Protein 4BQD (pdb70)

Nearest PDB structures (foldseek):
  4bqd-assembly1_A  TM=1.013E+00  e=1.059E-15  Homo sapiens
  4bqd-assembly2_B  TM=9.924E-01  e=4.465E-12  Homo sapiens
  1dtx-assembly1_A  TM=9.550E-01  e=4.432E-06  Dendroaspis angusticeps
  6yhy-assembly1_A  TM=9.788E-01  e=2.628E-05  Conus consors
  6q6c-assembly2_B  TM=9.680E-01  e=2.471E-05  Conus striatus

InterPro domains:
  IPR002223 Pancreatic trypsin inhibitor Kunitz domain [PF00014] (53-104)
  IPR002223 Pancreatic trypsin inhibitor Kunitz domain [PF00014] (124-176)
  IPR002223 Pancreatic trypsin inhibitor Kunitz domain [PF00014] (216-268)
  IPR002223 Pancreatic trypsin inhibitor Kunitz domain [PR00759] (51-65)
  IPR002223 Pancreatic trypsin inhibitor Kunitz domain [PR00759] (79-89)
  IPR002223 Pancreatic trypsin inhibitor Kunitz domain [PR00759] (89-104)
  IPR002223 Pancreatic trypsin inhibitor Kunitz domain [PS50279] (54-104)
  IPR002223 Pancreatic trypsin inhibitor Kunitz domain [PS50279] (125-175)
  IPR002223 Pancreatic trypsin inhibitor Kunitz domain [PS50279] (217-267)
  IPR002223 Pancreatic trypsin inhibitor Kunitz domain [SM00131] (52-105)
  IPR002223 Pancreatic trypsin inhibitor Kunitz domain [SM00131] (123-176)
  IPR002223 Pancreatic trypsin inhibitor Kunitz domain [SM00131] (215-268)
  IPR008296 Tissue factor pathway inhibitor-like [PIRSF001620] (5-297)
  IPR020901 Proteinase inhibitor I2, Kunitz, conserved site [PS00280] (82-100)
  IPR020901 Proteinase inhibitor I2, Kunitz, conserved site [PS00280] (153-171)
  IPR020901 Proteinase inhibitor I2, Kunitz, conserved site [PS00280] (245-263)
  IPR036880 Pancreatic trypsin inhibitor Kunitz domain superfamily [G3DSA:4.10.410.10] (43-107)
  IPR036880 Pancreatic trypsin inhibitor Kunitz domain superfamily [G3DSA:4.10.410.10] (113-182)
  IPR036880 Pancreatic trypsin inhibitor Kunitz domain superfamily [G3DSA:4.10.410.10] (210-270)
  IPR036880 Pancreatic trypsin inhibitor Kunitz domain superfamily [SSF57362] (49-105)

CATH classification: 4.10.410.10

Radius of gyration: 22.28 Å; Cα contacts (8 Å, |Δi|>4): 339; chains: 4; bounding box: 57×57×27 Å

Solvent-accessible surface area: 11718 Å² total

Sequence (181 aa):
SEEDEEHTIITDTELPPLKLMHSFCAFKADDGPCKAIMKRFFFNIFTRQCEEFIYGGCEGNQNRFESLEECKKMCTRDELPPLKLMHSFCAFKADDGPCKAIMKRFFFNIFTRQCEEFIYGGCEGNQNRFESLEECK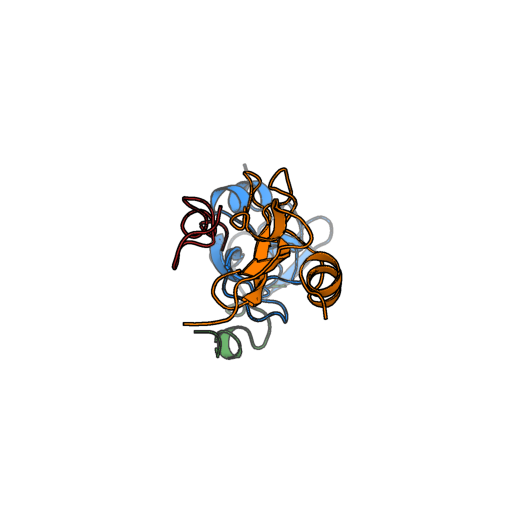KMCTRDFQSKPNVHVDGYFERLAKLFQSKPNVHVDGYFERLAKL

Organism: Homo sapiens (NCBI:txid9606)

B-factor: mean 40.6, std 23.39, range [12.19, 129.76]

Foldseek 3Di:
DWEAAPHTGDDDDDDPYYHWVDPCLDPDWDQDDAQDFAWWWFADRVVRAIDIDTHRPDDTDDRTGNDRVRNCVRTHDD/DDDDDPWLDPCLDPDWDQDDAQDFAWWWFADRVVRAIDIDTHRPDDTDDRTGNDRVRNCVRTHDD/DADDPRRDDPCPVVVVVVD/DADVPRRDDPCPVVVCVVD

GO terms:
  GO:0004866 endopeptidase inhibitor activity (F, TAS)
  GO:0007596 blood coagulation (P, TAS)
  GO:0005576 extracellular region (C, TAS)
  GO:0005886 plasma membrane (C, TAS)
  GO:0005576 extracellular region (C, IDA)
  GO:0005901 caveola (C, IDA)
  GO:0009986 cell surface (C, IDA)
  GO:0030195 negative regulation of blood coagulation (P, IDA)
  GO:0071383 cellular response to steroid hormone stimulus (P, IEP)
  GO:0009986 cell surface (C, HDA)

Structure (mmCIF, N/CA/C/O backbone):
data_4BQD
#
_entry.id   4BQD
#
_cell.length_a   113.670
_cell.length_b   69.320
_cell.length_c   42.370
_cell.angle_alpha   90.00
_cell.angle_beta   92.97
_cell.angle_gamma   90.00
#
_symmetry.space_group_name_H-M   'C 1 2 1'
#
loop_
_entity.id
_entity.type
_entity.pdbx_description
1 polymer 'TISSUE FACTOR PATHWAY INHIBITOR (LIPOPROTEIN-ASSOCIATED COAGULATION INHIBITOR) VARIANT'
2 polymer PEPTIDE
3 non-polymer GLYCEROL
4 water water
#
loop_
_atom_site.group_PDB
_atom_site.id
_atom_site.type_symbol
_atom_site.label_atom_id
_atom_site.label_alt_id
_atom_site.label_comp_id
_atom_site.label_asym_id
_atom_site.label_entity_id
_atom_site.label_seq_id
_atom_site.pdbx_PDB_ins_code
_atom_site.Cartn_x
_atom_site.Cartn_y
_atom_site.Cartn_z
_atom_site.occupancy
_atom_site.B_iso_or_equiv
_atom_site.auth_seq_id
_atom_site.auth_comp_id
_atom_site.auth_asym_id
_atom_site.auth_atom_id
_atom_site.pdbx_PDB_model_num
ATOM 1 N N . SER A 1 2 ? -27.310 -9.092 14.379 1.00 83.47 2 SER A N 1
ATOM 2 C CA . SER A 1 2 ? -26.153 -9.791 13.759 1.00 78.44 2 SER A CA 1
ATOM 3 C C . SER A 1 2 ? -26.603 -10.556 12.532 1.00 76.19 2 SER A C 1
ATOM 4 O O . SER A 1 2 ? -27.023 -11.709 12.576 1.00 74.19 2 SER A O 1
ATOM 7 N N . GLU A 1 3 ? -26.510 -9.854 11.425 1.00 77.04 3 GLU A N 1
ATOM 8 C CA . GLU A 1 3 ? -26.826 -10.376 10.135 1.00 76.32 3 GLU A CA 1
ATOM 9 C C . GLU A 1 3 ? -25.706 -9.849 9.283 1.00 75.87 3 GLU A C 1
ATOM 10 O O . GLU A 1 3 ? -25.191 -8.765 9.533 1.00 77.22 3 GLU A O 1
ATOM 16 N N . GLU A 1 4 ? -25.291 -10.627 8.305 1.00 75.77 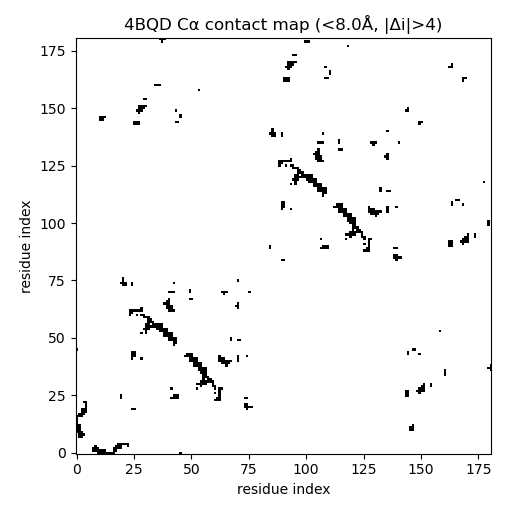4 GLU A N 1
ATOM 17 C CA . GLU A 1 4 ? -24.250 -10.188 7.410 1.00 77.63 4 GLU A CA 1
ATOM 18 C C . GLU A 1 4 ? -24.643 -10.573 6.001 1.00 78.31 4 GLU A C 1
ATOM 19 O O . GLU A 1 4 ? -25.435 -11.482 5.788 1.00 77.74 4 GLU A O 1
ATOM 25 N N . ASP A 1 5 ? -24.088 -9.861 5.037 1.00 81.56 5 ASP A N 1
ATOM 26 C CA . ASP A 1 5 ? -24.338 -10.132 3.635 1.00 84.11 5 ASP A CA 1
ATOM 27 C C . ASP A 1 5 ? -23.066 -9.982 2.832 1.00 84.46 5 ASP A C 1
ATOM 28 O O . ASP A 1 5 ? -22.123 -9.313 3.252 1.00 86.38 5 ASP A O 1
ATOM 33 N N . GLU A 1 6 ? -23.067 -10.594 1.659 1.00 85.17 6 GLU A N 1
ATOM 34 C CA . GLU A 1 6 ? -21.868 -10.808 0.863 1.00 83.82 6 GLU A CA 1
ATOM 35 C C . GLU A 1 6 ? -22.198 -10.404 -0.576 1.00 88.82 6 GLU A C 1
ATOM 36 O O . GLU A 1 6 ? -21.565 -9.513 -1.146 1.00 91.01 6 GLU A O 1
ATOM 42 N N . GLU A 1 7 ? -23.201 -11.075 -1.133 1.00 92.39 7 GLU A N 1
ATOM 43 C CA . GLU A 1 7 ? -23.839 -10.686 -2.394 1.00 97.65 7 GLU A CA 1
ATOM 44 C C . GLU A 1 7 ? -25.362 -10.890 -2.226 1.00 99.12 7 GLU A C 1
ATOM 45 O O . GLU A 1 7 ? -26.149 -9.962 -2.448 1.00 101.35 7 GLU A O 1
ATOM 51 N N . HIS A 1 8 ? -25.755 -12.102 -1.818 1.00 95.01 8 HIS A N 1
ATOM 52 C CA . HIS A 1 8 ? -27.086 -12.363 -1.232 1.00 93.89 8 HIS A CA 1
ATOM 53 C C . HIS A 1 8 ? -26.891 -12.457 0.298 1.00 86.06 8 HIS A C 1
ATOM 54 O O . HIS A 1 8 ? -25.757 -12.613 0.749 1.00 83.60 8 HIS A O 1
ATOM 61 N N . THR A 1 9 ? -27.957 -12.346 1.095 1.00 82.30 9 THR A N 1
ATOM 62 C CA . THR A 1 9 ? -27.801 -12.023 2.542 1.00 78.28 9 THR A CA 1
ATOM 63 C C . THR A 1 9 ? -28.233 -13.090 3.575 1.00 74.68 9 THR A C 1
ATOM 64 O O . THR A 1 9 ? -29.008 -13.991 3.261 1.00 75.40 9 THR A O 1
ATOM 68 N N . ILE A 1 10 ? -27.720 -12.952 4.806 1.00 70.70 10 ILE A N 1
ATOM 69 C CA . ILE A 1 10 ? -27.833 -13.968 5.882 1.00 68.22 10 ILE A CA 1
ATOM 70 C C . ILE A 1 10 ? -28.034 -13.357 7.281 1.00 68.30 10 ILE A C 1
ATOM 71 O O . ILE A 1 10 ? -27.404 -12.368 7.626 1.00 67.48 10 ILE A O 1
ATOM 76 N N . ILE A 1 11 ? -28.877 -13.986 8.100 1.00 69.34 11 ILE A N 1
ATOM 77 C CA . ILE A 1 11 ? -29.248 -13.447 9.414 1.00 71.84 11 ILE A CA 1
ATOM 78 C C . ILE A 1 11 ? -28.901 -14.375 10.580 1.00 70.53 11 ILE A C 1
ATOM 79 O O . ILE A 1 11 ? -29.103 -15.581 10.493 1.00 68.52 11 ILE A O 1
ATOM 84 N N . THR A 1 12 ? -28.404 -13.791 11.676 1.00 72.37 12 THR A N 1
ATOM 85 C CA . THR A 1 12 ? -28.360 -14.464 12.990 1.00 74.60 12 THR A CA 1
ATOM 86 C C . THR A 1 12 ? -28.718 -13.450 14.146 1.00 82.03 12 THR A C 1
ATOM 87 O O . THR A 1 12 ? -29.227 -12.330 13.887 1.00 87.43 12 THR A O 1
ATOM 91 N N . ASP A 1 13 ? -28.450 -13.830 15.406 1.00 84.80 13 ASP A N 1
ATOM 92 C CA . ASP A 1 13 ? -29.285 -13.516 16.608 1.00 90.42 13 ASP A CA 1
ATOM 93 C C . ASP A 1 13 ? -29.014 -12.300 17.541 1.00 95.08 13 ASP A C 1
ATOM 94 O O . ASP A 1 13 ? -29.453 -12.343 18.690 1.00 100.58 13 ASP A O 1
ATOM 99 N N . THR A 1 14 ? -28.342 -11.231 17.109 1.00 95.60 14 THR A N 1
ATOM 100 C CA . THR A 1 14 ? -28.103 -10.053 18.023 1.00 101.31 14 THR A CA 1
ATOM 101 C C . THR A 1 14 ? -27.739 -8.775 17.233 1.00 102.02 14 THR A C 1
ATOM 102 O O . THR A 1 14 ? -27.834 -8.800 16.010 1.00 101.88 14 THR A O 1
ATOM 106 N N . GLU A 1 15 ? -27.336 -7.671 17.888 1.00 104.81 15 GLU A N 1
ATOM 107 C CA . GLU A 1 15 ? -27.295 -6.326 17.234 1.00 106.80 15 GLU A CA 1
ATOM 108 C C . GLU A 1 15 ? -26.067 -5.399 17.394 1.00 106.96 15 GLU A C 1
ATOM 109 O O . GLU A 1 15 ? -25.882 -4.755 18.423 1.00 110.37 15 GLU A O 1
ATOM 115 N N . LEU A 1 16 ? -25.273 -5.301 16.328 1.00 103.30 16 LEU A N 1
ATOM 116 C CA . LEU A 1 16 ? -24.221 -4.280 16.193 1.00 103.38 16 LEU A CA 1
ATOM 117 C C . LEU A 1 16 ? -24.030 -3.986 14.686 1.00 99.22 16 LEU A C 1
ATOM 118 O O . LEU A 1 16 ? -23.897 -4.929 13.913 1.00 93.53 16 LEU A O 1
ATOM 123 N N . PRO A 1 17 ? -24.028 -2.690 14.266 1.00 101.10 17 PRO A N 1
ATOM 124 C CA . PRO A 1 17 ? -24.105 -2.251 12.848 1.00 98.81 17 PRO A CA 1
ATOM 125 C C . PRO A 1 17 ? -23.486 -3.211 11.824 1.00 91.21 17 PRO A C 1
ATOM 126 O O . PRO A 1 17 ? -22.335 -3.611 11.989 1.00 88.64 17 PRO A O 1
ATOM 130 N N . PRO A 1 18 ? -24.227 -3.545 10.746 1.00 87.51 18 PRO A N 1
ATOM 131 C CA . PRO A 1 18 ? -23.965 -4.797 10.034 1.00 80.44 18 PRO A CA 1
ATOM 132 C C . PRO A 1 18 ? -22.743 -4.833 9.122 1.00 76.45 18 PRO A C 1
ATOM 133 O O . PRO A 1 18 ? -22.335 -3.820 8.571 1.00 78.04 18 PRO A O 1
ATOM 137 N N . LEU A 1 19 ? -22.171 -6.019 8.969 1.00 71.59 19 LEU A N 1
ATOM 138 C CA . LEU A 1 19 ? -20.970 -6.203 8.148 1.00 68.75 19 LEU A CA 1
ATOM 139 C C . LEU A 1 19 ? -21.318 -6.668 6.757 1.00 67.06 19 LEU A C 1
ATOM 140 O O . LEU A 1 19 ? -22.026 -7.658 6.598 1.00 64.51 19 LEU A O 1
ATOM 145 N N . LYS A 1 20 ? -20.813 -5.959 5.754 1.00 68.49 20 LYS A N 1
ATOM 146 C CA . LYS A 1 20 ? -20.766 -6.500 4.405 1.00 67.17 20 LYS A CA 1
ATOM 147 C C . LYS A 1 20 ? -19.464 -7.272 4.292 1.00 63.25 20 LYS A C 1
ATOM 148 O O . LYS A 1 20 ? -18.394 -6.686 4.187 1.00 63.99 20 LYS A O 1
ATOM 154 N N . LEU A 1 21 ? -19.548 -8.590 4.324 1.00 59.85 21 LEU A N 1
ATOM 155 C CA . LEU A 1 21 ? -18.337 -9.420 4.325 1.00 56.51 21 LEU A CA 1
ATOM 156 C C . LEU A 1 21 ? -17.670 -9.532 2.956 1.00 56.63 21 LEU A C 1
ATOM 157 O O . LEU A 1 21 ? -18.325 -9.761 1.939 1.00 56.94 21 LEU A O 1
ATOM 162 N N . MET A 1 22 ? -16.349 -9.352 2.965 1.00 57.28 22 MET A N 1
ATOM 163 C CA . MET A 1 22 ? -15.515 -9.414 1.753 1.00 58.56 22 MET A CA 1
ATOM 164 C C . MET A 1 22 ? -15.777 -10.731 1.026 1.00 54.13 22 MET A C 1
ATOM 165 O O . MET A 1 22 ? -16.116 -10.749 -0.163 1.00 56.68 22 MET A O 1
ATOM 170 N N . HIS A 1 23 ? -15.643 -11.816 1.780 1.00 47.72 23 HIS A N 1
ATOM 171 C CA . HIS A 1 23 ? -15.967 -13.160 1.319 1.00 44.00 23 HIS A CA 1
ATOM 172 C C . HIS A 1 23 ? -16.919 -13.806 2.324 1.00 40.55 23 HIS A C 1
ATOM 173 O O . HIS A 1 23 ? -16.823 -13.557 3.525 1.00 39.33 23 HIS A O 1
ATOM 180 N N . SER A 1 24 ? -17.829 -14.639 1.835 1.00 38.94 24 SER A N 1
ATOM 181 C CA . SER A 1 24 ? -18.813 -15.292 2.697 1.00 37.16 24 SER A CA 1
ATOM 182 C C . SER A 1 24 ? -18.157 -16.170 3.775 1.00 33.51 24 SER A C 1
ATOM 183 O O . SER A 1 24 ? -18.653 -16.282 4.900 1.00 32.96 24 SER A O 1
ATOM 186 N N . PHE A 1 25 ? -17.051 -16.813 3.428 1.00 31.21 25 PHE A N 1
ATOM 187 C CA . PHE A 1 25 ? -16.438 -17.780 4.345 1.00 28.19 25 PHE A CA 1
ATOM 188 C C . PHE A 1 25 ? -15.916 -17.143 5.634 1.00 28.05 25 PHE A C 1
ATOM 189 O O . PHE A 1 25 ? -15.729 -17.855 6.625 1.00 26.96 25 PHE A O 1
ATOM 197 N N . CYS A 1 26 ? -15.704 -15.819 5.639 1.00 30.04 26 CYS A N 1
ATOM 198 C CA . CYS A 1 26 ? -15.242 -15.118 6.852 1.00 30.65 26 CYS A CA 1
ATOM 199 C C . CYS A 1 26 ? -16.217 -15.273 8.023 1.00 29.95 26 CYS A C 1
ATOM 200 O O . CYS A 1 26 ? -15.855 -15.022 9.171 1.00 30.04 26 CYS A O 1
ATOM 203 N N . ALA A 1 27 ? -17.450 -15.682 7.722 1.00 29.51 27 ALA A N 1
ATOM 204 C CA . ALA A 1 27 ? -18.498 -15.917 8.736 1.00 29.66 27 ALA A CA 1
ATOM 205 C C . ALA A 1 27 ? -18.744 -17.392 9.043 1.00 27.49 27 ALA A C 1
ATOM 206 O O . ALA A 1 27 ? -19.606 -17.709 9.860 1.00 28.46 27 ALA A O 1
ATOM 208 N N . PHE A 1 28 ? -18.020 -18.287 8.380 1.00 25.08 28 PHE A N 1
ATOM 209 C CA . PHE A 1 28 ? -18.084 -19.738 8.697 1.00 23.45 28 PHE A CA 1
ATOM 210 C C . PHE A 1 28 ? -17.499 -20.041 10.066 1.00 22.34 28 PHE A C 1
ATOM 211 O O . PHE A 1 28 ? -16.536 -19.413 10.496 1.00 21.89 28 PHE A O 1
ATOM 219 N N . LYS A 1 29 ? -18.074 -21.010 10.749 1.00 22.37 29 LYS A N 1
ATOM 220 C CA . LYS A 1 29 ? -17.507 -21.441 12.006 1.00 21.90 29 LYS A CA 1
ATOM 221 C C . LYS A 1 29 ? -16.079 -22.003 11.821 1.00 19.88 29 LYS A C 1
ATOM 222 O O . LYS A 1 29 ? -15.711 -22.544 10.763 1.00 18.65 29 LYS A O 1
ATOM 228 N N . ALA A 1 30 ? -15.276 -21.849 12.862 1.00 19.80 30 ALA A N 1
ATOM 229 C CA . ALA A 1 30 ? -13.929 -22.383 12.846 1.00 18.23 30 ALA A CA 1
ATOM 230 C C . ALA A 1 30 ? -14.037 -23.898 12.921 1.00 17.62 30 ALA A C 1
ATOM 231 O O . ALA A 1 30 ? -14.788 -24.436 13.747 1.00 18.77 30 ALA A O 1
ATOM 233 N N . ASP A 1 31 ? -13.309 -24.567 12.034 1.00 16.27 31 ASP A N 1
ATOM 234 C CA . ASP A 1 31 ? -13.399 -25.999 11.883 1.00 16.09 31 ASP A CA 1
ATOM 235 C C . ASP A 1 31 ? -12.042 -26.686 12.045 1.00 15.14 31 ASP A C 1
ATOM 236 O O . ASP A 1 31 ? -11.132 -26.500 11.223 1.00 14.97 31 ASP A O 1
ATOM 241 N N . ASP A 1 32 ? -11.899 -27.487 13.102 1.00 15.20 32 ASP A N 1
ATOM 242 C CA . ASP A 1 32 ? -10.657 -28.262 13.327 1.00 14.32 32 ASP A CA 1
ATOM 243 C C . ASP A 1 32 ? -10.434 -29.365 12.298 1.00 14.51 32 ASP A C 1
ATOM 244 O O . ASP A 1 32 ? -9.320 -29.818 12.096 1.00 14.35 32 ASP A O 1
ATOM 249 N N . GLY A 1 33 ? -11.503 -29.818 11.662 1.00 15.66 33 GLY A N 1
ATOM 250 C CA . GLY A 1 33 ? -11.411 -30.978 10.769 1.00 16.63 33 GLY A CA 1
ATOM 251 C C . GLY A 1 33 ? -11.134 -32.261 11.529 1.00 17.66 33 GLY A C 1
ATOM 252 O O . GLY A 1 33 ? -10.953 -32.227 12.742 1.00 17.66 33 GLY A O 1
ATOM 253 N N . PRO A 1 34 ? -11.072 -33.399 10.821 1.00 19.19 34 PRO A N 1
ATOM 254 C CA . PRO A 1 34 ? -10.987 -34.723 11.452 1.00 20.85 34 PRO A CA 1
ATOM 255 C C . PRO A 1 34 ? -9.599 -35.241 11.831 1.00 20.95 34 PRO A C 1
ATOM 256 O O . PRO A 1 34 ? -9.499 -36.256 12.540 1.00 22.36 34 PRO A O 1
ATOM 260 N N . CYS A 1 35 ? -8.540 -34.609 11.340 1.00 20.06 35 CYS A N 1
ATOM 261 C CA . CYS A 1 35 ? -7.178 -35.084 11.647 1.00 20.43 35 CYS A CA 1
ATOM 262 C C . CYS A 1 35 ? -6.785 -34.621 13.045 1.00 19.63 35 CYS A C 1
ATOM 263 O O . CYS A 1 35 ? -7.456 -33.777 13.643 1.00 19.14 35 CYS A O 1
ATOM 26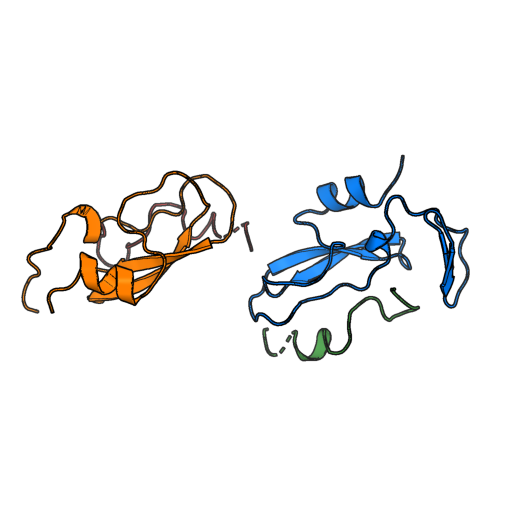6 N N . LYS A 1 36 ? -5.723 -35.186 13.586 1.00 20.19 36 LYS A N 1
ATOM 267 C CA . LYS A 1 36 ? -5.478 -35.078 15.028 1.00 20.26 36 LYS A CA 1
ATOM 268 C C . LYS A 1 36 ? -4.309 -34.188 15.440 1.00 19.18 36 LYS A C 1
ATOM 269 O O . LYS A 1 36 ? -3.981 -34.119 16.624 1.00 19.77 36 LYS A O 1
ATOM 275 N N . ALA A 1 37 ? -3.697 -33.505 14.476 1.00 17.81 37 ALA A N 1
ATOM 276 C CA . ALA A 1 37 ? -2.592 -32.605 14.770 1.00 17.43 37 ALA A CA 1
ATOM 277 C C . ALA A 1 37 ? -3.070 -31.386 15.568 1.00 16.38 37 ALA A C 1
ATOM 278 O O . ALA A 1 37 ? -4.275 -31.174 15.786 1.00 15.57 37 ALA A O 1
ATOM 280 N N . ILE A 1 38 ? -2.081 -30.607 15.999 1.00 16.59 38 ILE A N 1
ATOM 281 C CA . ILE A 1 38 ? -2.294 -29.413 16.788 1.00 16.55 38 ILE A CA 1
ATOM 282 C C . ILE A 1 38 ? -1.589 -28.240 16.104 1.00 16.98 38 ILE A C 1
ATOM 283 O O . ILE A 1 38 ? -0.414 -27.951 16.339 1.00 18.33 38 ILE A O 1
ATOM 288 N N . MET A 1 39 ? -2.333 -27.590 15.217 1.00 16.29 39 MET A N 1
ATOM 289 C CA . MET A 1 39 ? -1.813 -26.488 14.414 1.00 17.15 39 MET A CA 1
ATOM 290 C C . MET A 1 39 ? -2.506 -25.178 14.781 1.00 17.65 39 MET A C 1
ATOM 291 O O . MET A 1 39 ? -3.717 -25.038 14.632 1.00 16.67 39 MET A O 1
ATOM 296 N N . LYS A 1 40 ? -1.719 -24.221 15.241 1.00 19.87 40 LYS A N 1
ATOM 297 C CA . LYS A 1 40 ? -2.249 -22.911 15.606 1.00 21.29 40 LYS A CA 1
ATOM 298 C C . LYS A 1 40 ? -2.575 -22.138 14.337 1.00 21.18 40 LYS A C 1
ATOM 299 O O . LYS A 1 40 ? -1.715 -21.956 13.487 1.00 22.30 40 LYS A O 1
ATOM 305 N N . ARG A 1 41 ? -3.821 -21.718 14.207 1.00 20.45 41 ARG A N 1
ATOM 306 C CA . ARG A 1 41 ? -4.292 -20.993 13.024 1.00 20.59 41 ARG A CA 1
ATOM 307 C C . ARG A 1 41 ? -5.226 -19.868 13.482 1.00 21.46 41 ARG A C 1
ATOM 308 O O . ARG A 1 41 ? -5.567 -19.774 14.662 1.00 21.77 41 ARG A O 1
ATOM 316 N N . PHE A 1 42 ? -5.638 -19.036 12.532 1.00 22.22 42 PHE A N 1
ATOM 317 C CA . PHE A 1 42 ? -6.466 -17.877 12.830 1.00 23.91 42 PHE A CA 1
ATOM 318 C C . PHE A 1 42 ? -7.742 -17.895 12.012 1.00 22.89 42 PHE A C 1
ATOM 319 O O . PHE A 1 42 ? -7.767 -18.447 10.919 1.00 21.92 42 PHE A O 1
ATOM 327 N N . PHE A 1 43 ? -8.806 -17.322 12.564 1.00 23.66 43 PHE A N 1
ATOM 328 C CA . PHE A 1 43 ? -10.091 -17.220 11.866 1.00 23.18 43 PHE A CA 1
ATOM 329 C C . PHE A 1 43 ? -10.804 -15.944 12.300 1.00 25.80 43 PHE A C 1
ATOM 330 O O . PHE A 1 43 ? -10.518 -15.405 13.377 1.00 27.84 43 PHE A O 1
ATOM 338 N N . PHE A 1 44 ? -11.728 -15.460 11.464 1.00 26.18 44 PHE A N 1
ATOM 339 C CA . PHE A 1 44 ? -12.477 -14.252 11.776 1.00 28.59 44 PHE A CA 1
ATOM 340 C C . PHE A 1 44 ? -13.756 -14.582 12.529 1.00 28.79 44 PHE A C 1
ATOM 341 O O . PHE A 1 44 ? -14.604 -15.357 12.066 1.00 27.41 44 PHE A O 1
ATOM 349 N N . ASN A 1 45 ? -13.874 -13.975 13.696 1.00 31.02 45 ASN A N 1
ATOM 350 C CA . ASN A 1 45 ? -15.034 -14.098 14.550 1.00 32.39 45 ASN A CA 1
ATOM 351 C C . ASN A 1 45 ? -15.941 -12.886 14.299 1.00 35.48 45 ASN A C 1
ATOM 352 O O . ASN A 1 45 ? -15.596 -11.756 14.647 1.00 38.37 45 ASN A O 1
ATOM 357 N N . ILE A 1 46 ? -17.099 -13.124 13.690 1.00 35.33 46 ILE A N 1
ATOM 358 C CA . ILE A 1 46 ? -18.028 -12.031 13.324 1.00 38.34 46 ILE A CA 1
ATOM 359 C C . ILE A 1 46 ? -18.716 -11.378 14.512 1.00 42.19 46 ILE A C 1
ATOM 360 O O . ILE A 1 46 ? -19.278 -10.298 14.369 1.00 45.49 46 ILE A O 1
ATOM 365 N N . PHE A 1 47 ? -18.662 -12.010 15.679 1.00 42.33 47 PHE A N 1
ATOM 366 C CA . PHE A 1 47 ? -19.321 -11.461 16.872 1.00 46.63 47 PHE A CA 1
ATOM 367 C C . PHE A 1 47 ? -18.419 -10.579 17.721 1.00 49.58 47 PHE A C 1
ATOM 368 O O . PHE A 1 47 ? -18.896 -9.645 18.349 1.00 54.18 47 PHE A O 1
ATOM 376 N N . THR A 1 48 ? -17.127 -10.879 17.757 1.00 47.68 48 THR A N 1
ATOM 377 C CA . THR A 1 48 ? -16.142 -9.970 18.366 1.00 50.75 48 THR A CA 1
ATOM 378 C C . THR A 1 48 ? -15.486 -9.069 17.307 1.00 51.20 48 THR A C 1
ATOM 379 O O . THR A 1 48 ? -14.824 -8.081 17.637 1.00 54.60 48 THR A O 1
ATOM 383 N N . ARG A 1 49 ? -15.692 -9.425 16.039 1.00 48.61 49 ARG A N 1
ATOM 384 C CA . ARG A 1 49 ? -15.170 -8.681 14.882 1.00 49.22 49 ARG A CA 1
ATOM 385 C C . ARG A 1 49 ? -13.651 -8.566 14.931 1.00 49.14 49 ARG A C 1
ATOM 386 O O . ARG A 1 49 ? -13.075 -7.519 14.637 1.00 52.10 49 ARG A O 1
ATOM 394 N N . GLN A 1 50 ? -13.031 -9.672 15.323 1.00 46.26 50 GLN A N 1
ATOM 395 C CA . GLN A 1 50 ? -11.596 -9.784 15.450 1.00 45.99 50 GLN A CA 1
ATOM 396 C C . GLN A 1 50 ? -11.207 -11.072 14.808 1.00 41.81 50 GLN A C 1
ATOM 397 O O . GLN A 1 50 ? -12.015 -11.990 14.729 1.00 39.70 50 GLN A O 1
ATOM 403 N N . CYS A 1 51 ? -9.955 -11.141 14.381 1.00 41.48 51 CYS A N 1
ATOM 404 C CA . CYS A 1 51 ? -9.332 -12.382 13.991 1.00 37.93 51 CYS A CA 1
ATOM 405 C C . CYS A 1 51 ? -8.887 -13.092 15.264 1.00 37.05 51 CYS A C 1
ATOM 406 O O . CYS A 1 51 ? -8.249 -12.469 16.119 1.00 39.99 51 CYS A O 1
ATOM 409 N N . GLU A 1 52 ? -9.196 -14.385 15.391 1.00 33.13 52 GLU A N 1
ATOM 410 C CA . GLU A 1 52 ? -8.896 -15.122 16.622 1.00 32.47 52 GLU A CA 1
ATOM 411 C C . GLU A 1 52 ? -8.182 -16.440 16.379 1.00 28.92 52 GLU A C 1
ATOM 412 O O . GLU A 1 52 ? -8.235 -16.989 15.283 1.00 26.60 52 GLU A O 1
ATOM 418 N N . GLU A 1 53 ? -7.527 -16.944 17.418 1.00 28.78 53 GLU A N 1
ATOM 419 C CA . GLU A 1 53 ? -6.793 -18.197 17.331 1.00 26.31 53 GLU A CA 1
ATOM 420 C C . GLU A 1 53 ? -7.704 -19.400 17.418 1.00 23.69 53 GLU A C 1
ATOM 421 O O . GLU A 1 53 ? -8.671 -19.416 18.174 1.00 24.65 53 GLU A O 1
ATOM 427 N N . PHE A 1 54 ? -7.376 -20.430 16.663 1.00 20.88 54 PHE A N 1
ATOM 428 C CA . PHE A 1 54 ? -7.966 -21.758 16.916 1.00 19.06 54 PHE A CA 1
ATOM 429 C C . PHE A 1 54 ? -6.972 -22.858 16.546 1.00 17.60 54 PHE A C 1
ATOM 430 O O . PHE A 1 54 ? -5.912 -22.576 15.968 1.00 17.65 54 PHE A O 1
ATOM 438 N N . ILE A 1 55 ? -7.314 -24.097 16.900 1.00 16.75 55 ILE A N 1
ATOM 439 C CA . ILE A 1 55 ? -6.448 -25.254 16.673 1.00 15.73 55 ILE A CA 1
ATOM 440 C C . ILE A 1 55 ? -6.994 -26.067 15.502 1.00 14.46 55 ILE A C 1
ATOM 441 O O . ILE A 1 55 ? -8.114 -26.534 15.533 1.00 14.28 55 ILE A O 1
ATOM 446 N N . TYR A 1 56 ? -6.175 -26.223 14.466 1.00 14.16 56 TYR A N 1
ATOM 447 C CA . TYR A 1 56 ? -6.572 -26.930 13.238 1.00 13.56 56 TYR A CA 1
ATOM 448 C C . TYR A 1 56 ? -5.918 -28.320 13.287 1.00 13.89 56 TYR A C 1
ATOM 449 O O . TYR A 1 56 ? -4.758 -28.436 13.682 1.00 14.71 56 TYR A O 1
ATOM 458 N N . GLY A 1 57 ? -6.630 -29.346 12.863 1.00 13.89 57 GLY A N 1
ATOM 459 C CA . GLY A 1 57 ? -6.101 -30.722 12.928 1.00 14.64 57 GLY A CA 1
ATOM 460 C C . GLY A 1 57 ? -5.181 -31.086 11.780 1.00 15.24 57 GLY A C 1
ATOM 461 O O . GLY A 1 57 ? -4.543 -32.123 11.805 1.00 16.31 57 GLY A O 1
ATOM 462 N N . GLY A 1 58 ? -5.160 -30.263 10.739 1.00 15.33 58 GLY A N 1
ATOM 463 C CA . GLY A 1 58 ? -4.225 -30.447 9.629 1.00 16.63 58 GLY A CA 1
ATOM 464 C C . GLY A 1 58 ? -4.827 -30.825 8.298 1.00 17.76 58 GLY A C 1
ATOM 465 O O . GLY A 1 58 ? -4.165 -30.764 7.268 1.00 19.12 58 GLY A O 1
ATOM 466 N N . CYS A 1 59 ? -6.085 -31.237 8.304 1.00 18.02 59 CYS A N 1
ATOM 467 C CA . CYS A 1 59 ? -6.714 -31.643 7.069 1.00 19.73 59 CYS A CA 1
ATOM 468 C C . CYS A 1 59 ? -8.184 -31.182 6.988 1.00 18.94 59 CYS A C 1
ATOM 469 O O . CYS A 1 59 ? -8.843 -30.961 7.994 1.00 18.11 59 CYS A O 1
ATOM 472 N N . GLU A 1 60 ? -8.659 -30.997 5.762 1.00 19.76 60 GLU A N 1
ATOM 473 C CA . GLU A 1 60 ? -10.032 -30.590 5.488 1.00 19.62 60 GLU A CA 1
ATOM 474 C C . GLU A 1 60 ? -10.354 -29.223 6.138 1.00 17.82 60 GLU A C 1
ATOM 475 O O . GLU A 1 60 ? -9.505 -28.349 6.151 1.00 17.26 60 GLU A O 1
ATOM 481 N N . GLY A 1 61 ? -11.568 -29.043 6.662 1.00 17.39 61 GLY A N 1
ATOM 482 C CA . GLY A 1 61 ? -11.953 -27.784 7.280 1.00 16.34 61 GLY A CA 1
ATOM 483 C C . GLY A 1 61 ? -12.587 -26.879 6.251 1.00 17.00 61 GLY A C 1
ATOM 484 O O . GLY A 1 61 ? -13.217 -27.345 5.315 1.00 18.46 61 GLY A O 1
ATOM 485 N N . ASN A 1 62 ? -12.414 -25.581 6.418 1.00 16.43 62 ASN A N 1
ATOM 486 C CA . ASN A 1 62 ? -13.027 -24.613 5.487 1.00 17.53 62 ASN A CA 1
ATOM 487 C C . ASN A 1 62 ? -12.096 -23.427 5.290 1.00 17.49 62 ASN A C 1
ATOM 488 O O . ASN A 1 62 ? -10.991 -23.428 5.813 1.00 16.72 62 ASN A O 1
ATOM 493 N N . GLN A 1 63 ? -12.544 -22.421 4.554 1.00 18.73 63 GLN A N 1
ATOM 494 C CA . GLN A 1 63 ? -11.650 -21.344 4.141 1.00 19.70 63 GLN A CA 1
ATOM 495 C C . GLN A 1 63 ? -11.332 -20.307 5.226 1.00 19.57 63 GLN A C 1
ATOM 496 O O . GLN A 1 63 ? -10.412 -19.494 5.047 1.00 20.64 63 GLN A O 1
ATOM 502 N N . ASN A 1 64 ? -12.061 -20.339 6.338 1.00 18.93 64 ASN A N 1
ATOM 503 C CA . ASN A 1 64 ? -11.885 -19.338 7.410 1.00 19.59 64 ASN A CA 1
ATOM 504 C C . ASN A 1 64 ? -10.766 -19.764 8.336 1.00 19.18 64 ASN A C 1
ATOM 505 O O . ASN A 1 64 ? -10.982 -20.109 9.505 1.00 18.87 64 ASN A O 1
ATOM 510 N N . ARG A 1 65 ? -9.559 -19.747 7.793 1.00 20.17 65 ARG A N 1
ATOM 511 C CA . ARG A 1 65 ? -8.435 -20.433 8.398 1.00 20.00 65 ARG A CA 1
ATOM 512 C C . ARG A 1 65 ? -7.191 -19.813 7.821 1.00 22.16 65 ARG A C 1
ATOM 513 O O . ARG A 1 65 ? -6.976 -19.867 6.611 1.00 23.28 65 ARG A O 1
ATOM 521 N N . PHE A 1 66 ? -6.383 -19.192 8.672 1.00 23.92 66 PHE A N 1
ATOM 522 C CA . PHE A 1 66 ? -5.199 -18.456 8.203 1.00 26.96 66 PHE A CA 1
ATOM 523 C C . PHE A 1 66 ? -3.992 -18.760 9.061 1.00 28.75 66 PHE A C 1
ATOM 524 O O . PHE A 1 66 ? -4.123 -19.071 10.242 1.00 28.15 66 PHE A O 1
ATOM 532 N N . GLU A 1 67 ? -2.818 -18.658 8.448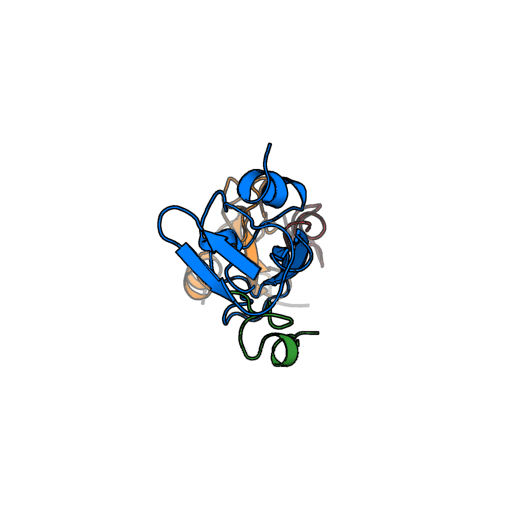 1.00 32.53 67 GLU A N 1
ATOM 533 C CA . GLU A 1 67 ? -1.546 -18.972 9.113 1.00 34.67 67 GLU A CA 1
ATOM 534 C C . GLU A 1 67 ? -1.088 -17.821 10.010 1.00 37.30 67 GLU A C 1
ATOM 535 O O . GLU A 1 67 ? -0.177 -17.988 10.822 1.00 39.05 67 GLU A O 1
ATOM 541 N N . SER A 1 68 ? -1.694 -16.655 9.848 1.00 38.19 68 SER A N 1
ATOM 542 C CA . SER A 1 68 ? -1.282 -15.491 10.619 1.00 41.54 68 SER A CA 1
ATOM 543 C C . SER A 1 68 ? -2.416 -14.519 10.843 1.00 42.08 68 SER A C 1
ATOM 544 O O . SER A 1 68 ? -3.394 -14.485 10.108 1.00 40.17 68 SER A O 1
ATOM 547 N N . LEU A 1 69 ? -2.249 -13.717 11.880 1.00 45.40 69 LEU A N 1
ATOM 548 C CA . LEU A 1 69 ? -3.144 -12.609 12.174 1.00 47.46 69 LEU A CA 1
ATOM 549 C C . LEU A 1 69 ? -3.270 -11.695 10.967 1.00 49.95 69 LEU A C 1
ATOM 550 O O . LEU A 1 69 ? -4.361 -11.281 10.608 1.00 49.75 69 LEU A O 1
ATOM 555 N N . GLU A 1 70 ? -2.141 -11.394 10.341 1.00 53.55 70 GLU A N 1
ATOM 556 C CA . GLU A 1 70 ? -2.100 -10.437 9.233 1.00 57.49 70 GLU A CA 1
ATOM 557 C C . GLU A 1 70 ? -2.789 -10.987 7.974 1.00 54.77 70 GLU A C 1
ATOM 558 O O . GLU A 1 70 ? -3.569 -10.285 7.321 1.00 55.69 70 GLU A O 1
ATOM 564 N N . GLU A 1 71 ? -2.505 -12.246 7.656 1.00 51.83 71 GLU A N 1
ATOM 565 C CA . GLU A 1 71 ? -3.125 -12.936 6.520 1.00 49.50 71 GLU A CA 1
ATOM 566 C C . GLU A 1 71 ? -4.658 -12.931 6.680 1.00 46.05 71 GLU A C 1
ATOM 567 O O . GLU A 1 71 ? -5.388 -12.794 5.704 1.00 45.59 71 GLU A O 1
ATOM 573 N N . CYS A 1 72 ? -5.121 -13.042 7.926 1.00 43.79 72 CYS A N 1
ATOM 574 C CA . CYS A 1 72 ? -6.562 -13.049 8.284 1.00 41.45 72 CYS A CA 1
ATOM 575 C C . CYS A 1 72 ? -7.218 -11.685 8.134 1.00 44.87 72 CYS A C 1
ATOM 576 O O . CYS A 1 72 ? -8.346 -11.578 7.662 1.00 44.00 72 CYS A O 1
ATOM 579 N N . LYS A 1 73 ? -6.511 -10.651 8.572 1.00 49.76 73 LYS A N 1
ATOM 580 C CA . LYS A 1 73 ? -6.950 -9.264 8.383 1.00 54.12 73 LYS A CA 1
ATOM 581 C C . LYS A 1 73 ? -7.154 -8.964 6.898 1.00 55.39 73 LYS A C 1
ATOM 582 O O . LYS A 1 73 ? -8.190 -8.445 6.496 1.00 56.14 73 LYS A O 1
ATOM 588 N N . LYS A 1 74 ? -6.158 -9.310 6.089 1.00 56.26 74 LYS A N 1
ATOM 589 C CA . LYS A 1 74 ? -6.189 -9.045 4.642 1.00 58.57 74 LYS A CA 1
ATOM 590 C C . LYS A 1 74 ? -7.451 -9.580 3.958 1.00 55.84 74 LYS A C 1
ATOM 591 O O . LYS A 1 74 ? -8.012 -8.935 3.084 1.00 57.75 74 LYS A O 1
ATOM 597 N N . MET A 1 75 ? -7.887 -10.761 4.367 1.00 52.04 75 MET A N 1
ATOM 598 C CA . MET A 1 75 ? -8.997 -11.460 3.705 1.00 50.36 75 MET A CA 1
ATOM 599 C C . MET A 1 75 ? -10.369 -11.105 4.257 1.00 48.50 75 MET A C 1
ATOM 600 O O . MET A 1 75 ? -11.356 -11.113 3.519 1.00 48.50 75 MET A O 1
ATOM 605 N N . CYS A 1 76 ? -10.418 -10.790 5.550 1.00 47.07 76 CYS A N 1
ATOM 606 C CA . CYS A 1 76 ? -11.678 -10.620 6.278 1.00 46.10 76 CYS A CA 1
ATOM 607 C C . CYS A 1 76 ? -11.837 -9.236 6.954 1.00 50.32 76 CYS A C 1
ATOM 608 O O . CYS A 1 76 ? -12.528 -9.113 7.959 1.00 49.89 76 CYS A O 1
ATOM 611 N N . THR A 1 77 ? -11.212 -8.199 6.389 1.00 55.02 77 THR A N 1
ATOM 612 C CA . THR A 1 77 ? -11.225 -6.843 6.983 1.00 59.87 77 THR A CA 1
ATOM 613 C C . THR A 1 77 ? -10.940 -5.776 5.922 1.00 65.02 77 THR A C 1
ATOM 614 O O . THR A 1 77 ? -10.077 -5.974 5.068 1.00 65.80 77 THR A O 1
ATOM 618 N N . ARG A 1 78 ? -11.652 -4.646 5.994 1.00 70.13 78 ARG A N 1
ATOM 619 C CA . ARG A 1 78 ? -11.469 -3.517 5.054 1.00 75.13 78 ARG A CA 1
ATOM 620 C C . ARG A 1 78 ? -10.718 -2.348 5.687 1.00 79.70 78 ARG A C 1
ATOM 621 O O . ARG A 1 78 ? -9.841 -2.539 6.526 1.00 79.05 78 ARG A O 1
ATOM 629 N N . ASP A 1 79 ? -10.797 -2.329 4.295 0.0000 61.66 79 ASP A N 1
ATOM 630 C CA . ASP A 1 79 ? -10.311 -0.964 4.236 0.0000 61.67 79 ASP A CA 1
ATOM 631 C C . ASP A 1 79 ? -11.452 -0.027 3.796 0.0000 61.68 79 ASP A C 1
ATOM 632 O O . ASP A 1 79 ? -11.948 0.728 4.703 0.0000 61.68 79 ASP A O 1
ATOM 638 N N . GLU B 1 15 ? 27.306 -52.606 19.169 1.00 99.54 15 GLU B N 1
ATOM 639 C CA . GLU B 1 15 ? 27.521 -54.080 19.146 1.00 103.99 15 GLU B CA 1
ATOM 640 C C . GLU B 1 15 ? 26.472 -54.785 18.278 1.00 102.35 15 GLU B C 1
ATOM 641 O O . GLU B 1 15 ? 25.599 -55.496 18.789 1.00 104.36 15 GLU B O 1
ATOM 647 N N . LEU B 1 16 ? 26.558 -54.568 16.966 1.00 99.11 16 LEU B N 1
ATOM 648 C CA . LEU B 1 16 ? 25.557 -55.086 16.020 1.00 96.88 16 LEU B CA 1
ATOM 649 C C . LEU B 1 16 ? 26.095 -55.130 14.581 1.00 94.06 16 LEU B C 1
ATOM 650 O O . LEU B 1 16 ? 26.874 -54.257 14.187 1.00 91.37 16 LEU B O 1
ATOM 655 N N . PRO B 1 17 ? 25.669 -56.136 13.785 1.00 94.86 17 PRO B N 1
ATOM 656 C CA . PRO B 1 17 ? 26.139 -56.250 12.412 1.00 93.04 17 PRO B CA 1
ATOM 657 C C . PRO B 1 17 ? 26.056 -54.944 11.629 1.00 86.81 17 PRO B C 1
ATOM 658 O O . PRO B 1 17 ? 25.013 -54.292 11.626 1.00 83.21 17 PRO B O 1
ATOM 662 N N . PRO B 1 18 ? 27.150 -54.568 10.957 1.00 85.96 18 PRO B N 1
ATOM 663 C CA . PRO B 1 18 ? 27.200 -53.336 10.174 1.00 80.97 18 PRO B CA 1
ATOM 664 C C . PRO B 1 18 ? 26.338 -53.396 8.920 1.00 77.71 18 PRO B C 1
ATOM 665 O O . PRO B 1 18 ? 26.109 -54.472 8.381 1.00 80.18 18 PRO B O 1
ATOM 669 N N . LEU B 1 19 ? 25.887 -52.236 8.460 1.00 72.99 19 LEU B N 1
ATOM 670 C CA . LEU B 1 19 ? 25.061 -52.146 7.259 1.00 71.01 19 LEU B CA 1
ATOM 671 C C . LEU B 1 19 ? 25.912 -51.820 6.049 1.00 71.63 19 LEU B C 1
ATOM 672 O O . LEU B 1 19 ? 26.620 -50.818 6.049 1.00 71.34 19 LEU B O 1
ATOM 677 N N . LYS B 1 20 ? 25.834 -52.644 5.012 1.00 74.26 20 LYS B N 1
ATOM 678 C CA . LYS B 1 20 ? 26.286 -52.203 3.698 1.00 75.30 20 LYS B CA 1
ATOM 679 C C . LYS B 1 20 ? 25.079 -51.548 3.044 1.00 71.37 20 LYS B C 1
ATOM 680 O O . LYS B 1 20 ? 24.131 -52.225 2.658 1.00 72.50 20 LYS B O 1
ATOM 686 N N . LEU B 1 21 ? 25.103 -50.226 2.935 1.00 66.99 21 LEU B N 1
ATOM 687 C CA . LEU B 1 21 ? 23.945 -49.506 2.411 1.00 63.10 21 LEU B CA 1
ATOM 688 C C . LEU B 1 21 ? 23.790 -49.643 0.900 1.00 64.99 21 LEU B C 1
ATOM 689 O O . LEU B 1 21 ? 24.740 -49.471 0.134 1.00 66.50 21 LEU B O 1
ATOM 694 N N . MET B 1 22 ? 22.555 -49.949 0.507 1.00 65.45 22 MET B N 1
ATOM 695 C CA . MET B 1 22 ? 22.172 -50.127 -0.893 1.00 67.25 22 MET B CA 1
ATOM 696 C C . MET B 1 22 ? 22.605 -48.894 -1.680 1.00 63.37 22 MET B C 1
ATOM 697 O O . MET B 1 22 ? 23.320 -49.003 -2.680 1.00 66.20 22 MET B O 1
ATOM 702 N N . HIS B 1 23 ? 22.162 -47.734 -1.196 1.00 55.93 23 HIS B N 1
ATOM 703 C CA . HIS B 1 23 ? 22.544 -46.431 -1.732 1.00 52.98 23 HIS B CA 1
ATOM 704 C C . HIS B 1 23 ? 23.064 -45.554 -0.591 1.00 49.40 23 HIS B C 1
ATOM 705 O O . HIS B 1 23 ? 22.585 -45.644 0.534 1.00 47.35 23 HIS B O 1
ATOM 712 N N . SER B 1 24 ? 24.032 -44.695 -0.887 1.00 49.14 24 SER B N 1
ATOM 713 C CA . SER B 1 24 ? 24.632 -43.822 0.134 1.00 47.16 24 SER B CA 1
ATOM 714 C C . SER B 1 24 ? 23.618 -42.863 0.784 1.00 42.63 24 SER B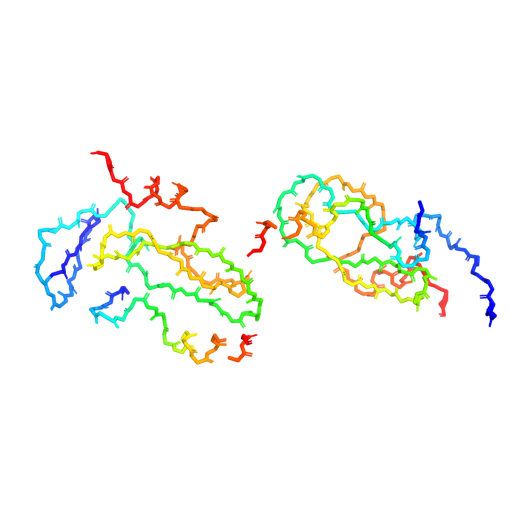 C 1
ATOM 715 O O . SER B 1 24 ? 23.702 -42.569 1.978 1.00 40.89 24 SER B O 1
ATOM 718 N N . PHE B 1 25 ? 22.654 -42.391 -0.001 1.00 40.21 25 PHE B N 1
ATOM 719 C CA . PHE B 1 25 ? 21.721 -41.394 0.499 1.00 36.27 25 PHE B CA 1
ATOM 720 C C . PHE B 1 25 ? 20.831 -41.906 1.641 1.00 34.56 25 PHE B C 1
ATOM 721 O O . PHE B 1 25 ? 20.286 -41.098 2.399 1.00 31.72 25 PHE B O 1
ATOM 729 N N . CYS B 1 26 ? 20.699 -43.229 1.783 1.00 35.84 26 CYS B N 1
ATOM 730 C CA . CYS B 1 26 ? 19.894 -43.809 2.877 1.00 35.15 26 CYS B CA 1
ATOM 731 C C . CYS B 1 26 ? 20.411 -43.407 4.257 1.00 33.62 26 CYS B C 1
ATOM 732 O O . CYS B 1 26 ? 19.697 -43.554 5.248 1.00 33.17 26 CYS B O 1
ATOM 735 N N . ALA B 1 27 ? 21.657 -42.933 4.308 1.00 33.53 27 ALA B N 1
ATOM 736 C CA . ALA B 1 27 ? 22.305 -42.477 5.554 1.00 33.10 27 ALA B CA 1
ATOM 737 C C . ALA B 1 27 ? 22.374 -40.957 5.691 1.00 31.09 27 ALA B C 1
ATOM 738 O O . ALA B 1 27 ? 22.900 -40.456 6.675 1.00 31.54 27 ALA B O 1
ATOM 740 N N . PHE B 1 28 ? 21.859 -40.232 4.701 1.00 29.48 28 PHE B N 1
ATOM 741 C CA . PHE B 1 28 ? 21.742 -38.770 4.783 1.00 28.24 28 PHE B CA 1
ATOM 742 C C . PHE B 1 28 ? 20.717 -38.356 5.832 1.00 26.64 28 PHE B C 1
ATOM 743 O O . PHE B 1 28 ? 19.696 -39.008 6.019 1.00 25.69 28 PHE B O 1
ATOM 751 N N . LYS B 1 29 ? 20.985 -37.251 6.507 1.00 27.26 29 LYS B N 1
ATOM 752 C CA . LYS B 1 29 ? 20.007 -36.700 7.420 1.00 26.36 29 LYS B CA 1
ATOM 753 C C . LYS B 1 29 ? 18.711 -36.304 6.695 1.00 23.45 29 LYS B C 1
ATOM 754 O O . LYS B 1 29 ? 18.702 -35.944 5.508 1.00 22.63 29 LYS B O 1
ATOM 760 N N . ALA B 1 30 ? 17.617 -36.392 7.427 1.00 22.12 30 ALA B N 1
ATOM 761 C CA . ALA B 1 30 ? 16.330 -35.998 6.891 1.00 20.35 30 ALA B CA 1
ATOM 762 C C . ALA B 1 30 ? 16.334 -34.496 6.739 1.00 19.86 30 ALA B C 1
ATOM 763 O O . ALA B 1 30 ? 16.718 -33.771 7.660 1.00 21.08 30 ALA B O 1
ATOM 765 N N . ASP B 1 31 ? 15.920 -34.045 5.566 1.00 18.68 31 ASP B N 1
ATOM 766 C CA . ASP B 1 31 ? 15.972 -32.637 5.211 1.00 18.90 31 ASP B CA 1
ATOM 767 C C . ASP B 1 31 ? 14.586 -32.071 4.845 1.00 17.63 31 ASP B C 1
ATOM 768 O O . ASP B 1 31 ? 14.002 -32.435 3.819 1.00 17.86 31 ASP B O 1
ATOM 773 N N . ASP B 1 32 ? 14.087 -31.159 5.662 1.00 17.55 32 ASP B N 1
ATOM 774 C CA . ASP B 1 32 ? 12.818 -30.461 5.353 1.00 16.73 32 ASP B CA 1
ATOM 775 C C . ASP B 1 32 ? 12.911 -29.501 4.162 1.00 16.89 32 ASP B C 1
ATOM 776 O O . ASP B 1 32 ? 11.916 -29.200 3.525 1.00 16.70 32 ASP B O 1
ATOM 781 N N . GLY B 1 33 ? 14.105 -29.035 3.847 1.00 18.01 33 GLY B N 1
ATOM 782 C CA . GLY B 1 33 ? 14.262 -28.045 2.775 1.00 19.10 33 GLY B CA 1
ATOM 783 C C . GLY B 1 33 ? 13.683 -26.717 3.198 1.00 20.10 33 GLY B C 1
ATOM 784 O O . GLY B 1 33 ? 13.148 -26.601 4.285 1.00 19.89 33 GLY B O 1
ATOM 785 N N . PRO B 1 34 ? 13.788 -25.704 2.335 1.00 21.74 34 PRO B N 1
ATOM 786 C CA . PRO B 1 34 ? 13.484 -24.328 2.745 1.00 23.70 34 PRO B CA 1
ATOM 787 C C . PRO B 1 34 ? 12.040 -23.884 2.596 1.00 23.56 34 PRO B C 1
ATOM 788 O O . PRO B 1 34 ? 11.672 -22.843 3.130 1.00 25.42 34 PRO B O 1
ATOM 792 N N . CYS B 1 35 ? 11.240 -24.619 1.845 1.00 22.23 35 CYS B N 1
ATOM 793 C CA . CYS B 1 35 ? 9.846 -24.244 1.634 1.00 22.55 35 CYS B CA 1
ATOM 794 C C . CYS B 1 35 ? 9.032 -24.575 2.888 1.00 21.81 35 CYS B C 1
ATOM 795 O O . CYS B 1 35 ? 9.511 -25.259 3.792 1.00 21.10 35 CYS B O 1
ATOM 798 N N . LYS B 1 36 ? 7.808 -24.076 2.961 1.00 22.65 36 LYS B N 1
ATOM 799 C CA . LYS B 1 36 ? 7.104 -24.009 4.250 1.00 23.11 36 LYS B CA 1
ATOM 800 C C . LYS B 1 36 ? 5.927 -24.926 4.404 1.00 22.00 36 LYS B C 1
ATOM 801 O O . LYS B 1 36 ? 5.225 -24.876 5.424 1.00 23.43 36 LYS B O 1
ATOM 807 N N . ALA B 1 37 ? 5.703 -25.770 3.406 1.00 20.40 37 ALA B N 1
ATOM 808 C CA . ALA B 1 37 ? 4.588 -26.716 3.451 1.00 19.79 37 ALA B CA 1
ATOM 809 C C . ALA B 1 37 ? 4.783 -27.764 4.521 1.00 19.21 37 ALA B C 1
ATOM 810 O O . ALA B 1 37 ? 5.851 -27.842 5.157 1.00 18.50 37 ALA B O 1
ATOM 812 N N . ILE B 1 38 ? 3.736 -28.561 4.713 1.00 20.28 38 ILE B N 1
ATOM 813 C CA . ILE B 1 38 ? 3.717 -29.640 5.681 1.00 21.02 38 ILE B CA 1
ATOM 814 C C . ILE B 1 38 ? 3.362 -30.941 4.961 1.00 21.72 38 ILE B C 1
ATOM 815 O O . ILE B 1 38 ? 2.184 -31.323 4.843 1.00 24.11 38 ILE B O 1
ATOM 820 N N . MET B 1 39 ? 4.392 -31.616 4.485 1.00 20.87 39 MET B N 1
ATOM 821 C CA . MET B 1 39 ? 4.230 -32.851 3.732 1.00 21.98 39 MET B CA 1
ATOM 822 C C . MET B 1 39 ? 4.822 -34.041 4.483 1.00 22.62 39 MET B C 1
ATOM 823 O O . MET B 1 39 ? 5.995 -34.074 4.773 1.00 21.46 39 MET B O 1
ATOM 828 N N . LYS B 1 40 ? 3.980 -35.001 4.815 1.00 25.79 40 LYS B N 1
ATOM 829 C CA . LYS B 1 40 ? 4.404 -36.188 5.534 1.00 27.73 40 LYS B CA 1
ATOM 830 C C . LYS B 1 40 ? 5.165 -37.077 4.578 1.00 27.10 40 LYS B C 1
ATOM 831 O O . LYS B 1 40 ? 4.659 -37.430 3.523 1.00 28.46 40 LYS B O 1
ATOM 837 N N . ARG B 1 41 ? 6.393 -37.407 4.944 1.00 25.97 41 ARG B N 1
ATOM 838 C CA . ARG B 1 41 ? 7.267 -38.226 4.118 1.00 25.92 41 ARG B CA 1
ATOM 839 C C . ARG B 1 41 ? 8.030 -39.202 5.021 1.00 25.93 41 ARG B C 1
ATOM 840 O O . ARG B 1 41 ? 7.967 -39.111 6.247 1.00 26.80 41 ARG B O 1
ATOM 848 N N . PHE B 1 42 ? 8.750 -40.134 4.410 1.00 25.47 42 PHE B N 1
ATOM 849 C CA . PHE B 1 42 ? 9.480 -41.157 5.168 1.00 26.00 42 PHE B CA 1
ATOM 850 C C . PHE B 1 42 ? 10.965 -41.113 4.815 1.00 24.27 42 PHE B C 1
ATOM 851 O O . PHE B 1 42 ? 11.339 -40.719 3.715 1.00 23.77 42 PHE B O 1
ATOM 859 N N . PHE B 1 43 ? 11.805 -41.480 5.773 1.00 23.92 43 PHE B N 1
ATOM 860 C CA . PHE B 1 43 ? 13.258 -41.568 5.559 1.00 22.78 43 PHE B CA 1
ATOM 861 C C . PHE B 1 43 ? 13.839 -42.697 6.405 1.00 23.97 43 PHE B C 1
ATOM 862 O O . PHE B 1 43 ? 13.244 -43.099 7.406 1.00 25.00 43 PHE B O 1
ATOM 870 N N . PHE B 1 44 ? 15.010 -43.184 6.006 1.00 24.15 44 PHE B N 1
ATOM 871 C CA . PHE B 1 44 ? 15.668 -44.256 6.739 1.00 26.09 44 PHE B CA 1
ATOM 872 C C . PHE B 1 44 ? 16.600 -43.706 7.807 1.00 25.87 44 PHE B C 1
ATOM 873 O O . PHE B 1 44 ? 17.520 -42.937 7.521 1.00 24.99 44 PHE B O 1
ATOM 881 N N . ASN B 1 45 ? 16.349 -44.145 9.033 1.00 27.30 45 ASN B N 1
ATOM 882 C CA . ASN B 1 45 ? 17.160 -43.819 10.177 1.00 28.13 45 ASN B CA 1
ATOM 883 C C . ASN B 1 45 ? 18.152 -44.977 10.399 1.00 30.91 45 ASN B C 1
ATOM 884 O O . ASN B 1 45 ? 17.760 -46.070 10.797 1.00 33.28 45 ASN B O 1
ATOM 889 N N . ILE B 1 46 ? 19.432 -44.721 10.145 1.00 30.90 46 ILE B N 1
ATOM 890 C CA . ILE B 1 46 ? 20.466 -45.759 10.265 1.00 33.82 46 ILE B CA 1
ATOM 891 C C . ILE B 1 46 ? 20.749 -46.202 11.703 1.00 37.00 46 ILE B C 1
ATOM 892 O O . ILE B 1 46 ? 21.379 -47.238 11.919 1.00 40.19 46 ILE B O 1
ATOM 897 N N . PHE B 1 47 ? 20.293 -45.427 12.681 1.00 36.87 47 PHE B N 1
ATOM 898 C CA . PHE B 1 47 ? 20.554 -45.752 14.089 1.00 40.51 47 PHE B CA 1
ATOM 899 C C . PHE B 1 47 ? 19.464 -46.581 14.747 1.00 42.50 47 PHE B C 1
ATOM 900 O O . PHE B 1 47 ? 19.742 -47.368 15.623 1.00 46.51 47 PHE B O 1
ATOM 908 N N . THR B 1 48 ? 18.226 -46.400 14.327 1.00 40.64 48 THR B N 1
ATOM 909 C CA . THR B 1 48 ? 17.129 -47.291 14.737 1.00 43.12 48 THR B CA 1
ATOM 910 C C . THR B 1 48 ? 16.888 -48.380 13.683 1.00 43.66 48 THR B C 1
ATOM 911 O O . THR B 1 48 ? 16.179 -49.354 13.932 1.00 46.61 48 THR B O 1
ATOM 915 N N . ARG B 1 49 ? 17.479 -48.179 12.505 1.00 41.43 49 ARG B N 1
ATOM 916 C CA . ARG B 1 49 ? 17.380 -49.100 11.365 1.00 42.32 49 ARG B CA 1
ATOM 917 C C . ARG B 1 49 ? 15.930 -49.339 10.977 1.00 42.82 49 ARG B C 1
ATOM 918 O O . ARG B 1 49 ? 15.518 -50.444 10.648 1.00 45.75 49 ARG B O 1
ATOM 926 N N . GLN B 1 50 ? 15.176 -48.254 11.005 1.00 40.89 50 GLN B N 1
ATOM 927 C CA . GLN B 1 50 ? 13.778 -48.246 10.642 1.00 41.32 50 GLN B CA 1
ATOM 928 C C . GLN B 1 50 ? 13.571 -47.098 9.695 1.00 37.59 50 GLN B C 1
ATOM 929 O O . GLN B 1 50 ? 14.334 -46.137 9.714 1.00 35.04 50 GLN B O 1
ATOM 935 N N . CYS B 1 51 ? 12.534 -47.216 8.875 1.00 38.11 51 CYS B N 1
ATOM 936 C CA . CYS B 1 51 ? 12.030 -46.101 8.087 1.00 35.35 51 CYS B CA 1
ATOM 937 C C . CYS B 1 51 ? 11.140 -45.263 9.007 1.00 34.73 51 CYS B C 1
ATOM 938 O O . CYS B 1 51 ? 10.303 -45.813 9.711 1.00 37.97 51 CYS B O 1
ATOM 941 N N . GLU B 1 52 ? 11.344 -43.946 9.029 1.00 31.42 52 GLU B N 1
ATOM 942 C CA . GLU B 1 52 ? 10.632 -43.069 9.978 1.00 30.99 52 GLU B CA 1
ATOM 943 C C . GLU B 1 52 ? 9.991 -41.872 9.290 1.00 28.03 52 GLU B C 1
ATOM 944 O O . GLU B 1 52 ? 10.391 -41.497 8.199 1.00 25.68 52 GLU B O 1
ATOM 950 N N . GLU B 1 53 ? 8.978 -41.304 9.941 1.00 28.46 53 GLU B N 1
ATOM 951 C CA . GLU B 1 53 ? 8.269 -40.154 9.405 1.00 26.64 53 GLU B CA 1
ATOM 952 C C . GLU B 1 53 ? 9.044 -38.865 9.592 1.00 23.80 53 GLU B C 1
ATOM 953 O O . GLU B 1 53 ? 9.683 -38.643 10.621 1.00 24.50 53 GLU B O 1
ATOM 959 N N . PHE B 1 54 ? 8.953 -37.996 8.603 1.00 20.81 54 PHE B N 1
ATOM 960 C CA . PHE B 1 54 ? 9.352 -36.622 8.815 1.00 19.16 54 PHE B CA 1
ATOM 961 C C . PHE B 1 54 ? 8.506 -35.677 7.960 1.00 17.75 54 PHE B C 1
ATOM 962 O O . PHE B 1 54 ? 7.732 -36.131 7.108 1.00 17.84 54 PHE B O 1
ATOM 970 N N . ILE B 1 55 ? 8.646 -34.373 8.209 1.00 16.72 55 ILE B N 1
ATOM 971 C CA . ILE B 1 55 ? 7.836 -33.345 7.533 1.00 15.90 55 ILE B CA 1
ATOM 972 C C . ILE B 1 55 ? 8.683 -32.622 6.503 1.00 14.15 55 ILE B C 1
ATOM 973 O O . ILE B 1 55 ? 9.708 -32.054 6.832 1.00 14.11 55 ILE B O 1
ATOM 978 N N . TYR B 1 56 ? 8.276 -32.694 5.244 1.00 13.46 56 TYR B N 1
ATOM 979 C CA . TYR B 1 56 ? 9.041 -32.126 4.119 1.00 12.55 56 TYR B CA 1
ATOM 980 C C . TYR B 1 56 ? 8.362 -30.819 3.726 1.00 13.24 56 TYR B C 1
ATOM 981 O O . TYR B 1 56 ? 7.132 -30.744 3.736 1.00 13.97 56 TYR B O 1
ATOM 990 N N . GLY B 1 57 ? 9.147 -29.791 3.413 1.00 13.40 57 GLY B N 1
ATOM 991 C CA . GLY B 1 57 ? 8.590 -28.459 3.132 1.00 14.61 57 GLY B CA 1
ATOM 992 C C . GLY B 1 57 ? 8.118 -28.302 1.701 1.00 15.34 57 GLY B C 1
ATOM 993 O O . GLY B 1 57 ? 7.447 -27.351 1.377 1.00 16.17 57 GLY B O 1
ATOM 994 N N . GLY B 1 58 ? 8.468 -29.254 0.842 1.00 15.51 58 GLY B N 1
ATOM 995 C CA . GLY B 1 58 ? 7.928 -29.293 -0.520 1.00 17.12 58 GLY B CA 1
ATOM 996 C C . GLY B 1 58 ? 8.931 -29.025 -1.622 1.00 18.75 58 GLY B C 1
ATOM 997 O O . GLY B 1 58 ? 8.650 -29.259 -2.799 1.00 20.77 58 GLY B O 1
ATOM 998 N N . CYS B 1 59 ? 10.103 -28.523 -1.270 1.00 19.14 59 CYS B N 1
ATOM 999 C CA . CYS B 1 59 ? 11.103 -28.249 -2.287 1.00 21.07 59 CYS B CA 1
ATOM 1000 C C . CYS B 1 59 ? 12.520 -28.602 -1.831 1.00 20.37 59 CYS B C 1
ATOM 1001 O O . CYS B 1 59 ? 12.807 -28.665 -0.647 1.00 19.12 59 CYS B O 1
ATOM 1004 N N . GLU B 1 60 ? 13.375 -28.881 -2.801 1.00 21.89 60 GLU B N 1
ATOM 1005 C CA . GLU B 1 60 ? 14.770 -29.242 -2.553 1.00 22.48 60 GLU B CA 1
ATOM 1006 C C . GLU B 1 60 ? 14.859 -30.484 -1.659 1.00 20.69 60 GLU B C 1
ATOM 1007 O O . GLU B 1 60 ? 14.097 -31.419 -1.820 1.00 19.65 60 GLU B O 1
ATOM 1013 N N . GLY B 1 61 ? 15.803 -30.500 -0.729 1.00 21.27 61 GLY B N 1
ATOM 1014 C CA . GLY B 1 61 ? 15.995 -31.639 0.152 1.00 20.23 61 GLY B CA 1
ATOM 1015 C C . GLY B 1 61 ? 16.986 -32.604 -0.460 1.00 21.75 61 GLY B C 1
ATOM 1016 O O . GLY B 1 61 ? 17.872 -32.199 -1.206 1.00 24.05 61 GLY B O 1
ATOM 1017 N N . ASN B 1 62 ? 16.862 -33.877 -0.121 1.00 21.04 62 ASN B N 1
ATOM 1018 C CA . ASN B 1 62 ? 17.808 -34.884 -0.638 1.00 23.15 62 ASN B CA 1
ATOM 1019 C C . ASN B 1 62 ? 17.047 -36.167 -0.913 1.00 23.13 62 ASN B C 1
ATOM 1020 O O . ASN B 1 62 ? 15.832 -36.206 -0.756 1.00 22.05 62 ASN B O 1
ATOM 1025 N N . GLN B 1 63 ? 17.750 -37.214 -1.301 1.00 25.16 63 GLN B N 1
ATOM 1026 C CA . GLN B 1 63 ? 17.082 -38.422 -1.808 1.00 26.16 63 GLN B CA 1
ATOM 1027 C C . GLN B 1 63 ? 16.481 -39.330 -0.737 1.00 24.62 63 GLN B C 1
ATOM 1028 O O . GLN B 1 63 ? 15.725 -40.234 -1.057 1.00 25.25 63 GLN 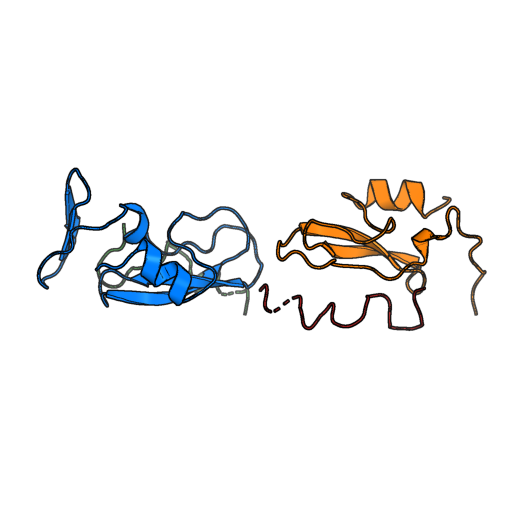B O 1
ATOM 1034 N N . ASN B 1 64 ? 16.816 -39.088 0.526 1.00 23.45 64 ASN B N 1
ATOM 1035 C CA . ASN B 1 64 ? 16.337 -39.930 1.642 1.00 23.03 64 ASN B CA 1
ATOM 1036 C C . ASN B 1 64 ? 14.948 -39.470 2.072 1.00 21.35 64 ASN B C 1
ATOM 1037 O O . ASN B 1 64 ? 14.739 -38.955 3.170 1.00 20.52 64 ASN B O 1
ATOM 1042 N N . ARG B 1 65 ? 14.002 -39.672 1.176 1.00 21.90 65 ARG B N 1
ATOM 1043 C CA . ARG B 1 65 ? 12.695 -39.030 1.256 1.00 20.97 65 ARG B CA 1
ATOM 1044 C C . ARG B 1 65 ? 11.746 -39.854 0.414 1.00 22.96 65 ARG B C 1
ATOM 1045 O O . ARG B 1 65 ? 11.949 -39.994 -0.790 1.00 24.82 65 ARG B O 1
ATOM 1053 N N . PHE B 1 66 ? 10.740 -40.433 1.047 1.00 23.92 66 PHE B N 1
ATOM 1054 C CA . PHE B 1 66 ? 9.827 -41.342 0.345 1.00 26.87 66 PHE B CA 1
ATOM 1055 C C . PHE B 1 66 ? 8.400 -41.035 0.705 1.00 28.19 66 PHE B C 1
ATOM 1056 O O . PHE B 1 66 ? 8.125 -40.526 1.788 1.00 27.50 66 PHE B O 1
ATOM 1064 N N . GLU B 1 67 ? 7.498 -41.346 -0.217 1.00 31.70 67 GLU B N 1
ATOM 1065 C CA . GLU B 1 67 ? 6.064 -41.060 -0.052 1.00 33.91 67 GLU B CA 1
ATOM 1066 C C . GLU B 1 67 ? 5.391 -42.115 0.825 1.00 35.42 67 GLU B C 1
ATOM 1067 O O . GLU B 1 67 ? 4.268 -41.928 1.267 1.00 36.78 67 GLU B O 1
ATOM 1073 N N . SER B 1 68 ? 6.065 -43.230 1.051 1.00 36.16 68 SER B N 1
ATOM 1074 C CA . SER B 1 68 ? 5.467 -44.333 1.813 1.00 39.10 68 SER B CA 1
ATOM 1075 C C . SER B 1 68 ? 6.499 -45.158 2.552 1.00 39.37 68 SER B C 1
ATOM 1076 O O . SER B 1 68 ? 7.675 -45.181 2.196 1.00 37.79 68 SER B O 1
ATOM 1079 N N . LEU B 1 69 ? 6.031 -45.827 3.596 1.00 42.29 69 LEU B N 1
ATOM 1080 C CA . LEU B 1 69 ? 6.843 -46.779 4.353 1.00 43.86 69 LEU B CA 1
ATOM 1081 C C . LEU B 1 69 ? 7.421 -47.832 3.410 1.00 46.64 69 LEU B C 1
ATOM 1082 O O . LEU B 1 69 ? 8.592 -48.174 3.490 1.00 45.68 69 LEU B O 1
ATOM 1087 N N . GLU B 1 70 ? 6.587 -48.327 2.503 1.00 50.76 70 GLU B N 1
ATOM 1088 C CA . GLU B 1 70 ? 6.980 -49.426 1.619 1.00 55.18 70 GLU B CA 1
ATOM 1089 C C . GLU B 1 70 ? 8.025 -48.972 0.579 1.00 52.75 70 GLU B C 1
ATOM 1090 O O . GLU B 1 70 ? 9.015 -49.673 0.332 1.00 53.58 70 GLU B O 1
ATOM 1096 N N . GLU B 1 71 ? 7.793 -47.805 -0.017 1.00 49.79 71 GLU B N 1
ATOM 1097 C CA . GLU B 1 71 ? 8.721 -47.207 -0.986 1.00 48.26 71 GLU B CA 1
ATOM 1098 C C . GLU B 1 71 ? 10.109 -47.021 -0.342 1.00 44.69 71 GLU B C 1
ATOM 1099 O O . GLU B 1 71 ? 11.135 -47.225 -0.993 1.00 44.87 71 GLU B O 1
ATOM 1105 N N . CYS B 1 72 ? 10.113 -46.700 0.953 1.00 41.83 72 CYS B N 1
ATOM 1106 C CA . CYS B 1 72 ? 11.337 -46.514 1.751 1.00 39.76 72 CYS B CA 1
ATOM 1107 C C . CYS B 1 72 ? 12.081 -47.817 2.051 1.00 43.24 72 CYS B C 1
ATOM 1108 O O . CYS B 1 72 ? 13.313 -47.864 1.996 1.00 41.92 72 CYS B O 1
ATOM 1111 N N . LYS B 1 73 ? 11.323 -48.854 2.400 1.00 47.62 73 LYS B N 1
ATOM 1112 C CA . LYS B 1 73 ? 11.874 -50.198 2.595 1.00 52.12 73 LYS B CA 1
ATOM 1113 C C . LYS B 1 73 ? 12.580 -50.666 1.324 1.00 54.52 73 LYS B C 1
ATOM 1114 O O . LYS B 1 73 ? 13.717 -51.121 1.368 1.00 55.95 73 LYS B O 1
ATOM 1120 N N . LYS B 1 74 ? 11.899 -50.542 0.190 1.00 56.36 74 LYS B N 1
ATOM 1121 C CA . LYS B 1 74 ? 12.429 -51.003 -1.105 1.00 59.78 74 LYS B CA 1
ATOM 1122 C C . LYS B 1 74 ? 13.819 -50.451 -1.423 1.00 57.28 74 LYS B C 1
ATOM 1123 O O . LYS B 1 74 ? 14.669 -51.152 -1.952 1.00 60.05 74 LYS B O 1
ATOM 1129 N N . MET B 1 75 ? 14.038 -49.188 -1.098 1.00 53.14 75 MET B N 1
ATOM 1130 C CA . MET B 1 75 ? 15.272 -48.482 -1.467 1.00 51.92 75 MET B CA 1
ATOM 1131 C C . MET B 1 75 ? 16.399 -48.625 -0.452 1.00 50.45 75 MET B C 1
ATOM 1132 O O . MET B 1 75 ? 17.571 -48.607 -0.822 1.00 50.79 75 MET B O 1
ATOM 1137 N N . CYS B 1 76 ? 16.029 -48.768 0.816 1.00 49.27 76 CYS B N 1
ATOM 1138 C CA . CYS B 1 76 ? 16.969 -48.702 1.935 1.00 48.62 76 CYS B CA 1
ATOM 1139 C C . CYS B 1 76 ? 16.932 -49.950 2.842 1.00 53.24 76 CYS B C 1
ATOM 1140 O O . CYS B 1 76 ? 17.237 -49.867 4.023 1.00 53.99 76 CYS B O 1
ATOM 1143 N N . THR B 1 77 ? 16.595 -51.106 2.283 1.00 59.17 77 THR B N 1
ATOM 1144 C CA . THR B 1 77 ? 16.475 -52.358 3.061 1.00 64.21 77 THR B CA 1
ATOM 1145 C C . THR B 1 77 ? 16.617 -53.579 2.142 1.00 71.14 77 THR B C 1
ATOM 1146 O O . THR B 1 77 ? 16.095 -53.577 1.029 1.00 72.69 77 THR B O 1
ATOM 1150 N N . ARG B 1 78 ? 17.302 -54.618 2.618 1.00 77.78 78 ARG B N 1
ATOM 1151 C CA . ARG B 1 78 ? 17.502 -55.860 1.842 1.00 85.47 78 ARG B CA 1
ATOM 1152 C C . ARG B 1 78 ? 16.617 -57.010 2.331 1.00 91.01 78 ARG B C 1
ATOM 1153 O O . ARG B 1 78 ? 15.502 -56.794 2.805 1.00 91.26 78 ARG B O 1
ATOM 1161 N N . ASP B 1 79 ? 16.398 -56.567 2.853 0.0000 61.61 79 ASP B N 1
ATOM 1162 C CA . ASP B 1 79 ? 15.443 -57.678 2.955 0.0000 61.65 79 ASP B CA 1
ATOM 1163 C C . ASP B 1 79 ? 15.367 -58.107 4.415 0.0000 61.66 79 ASP B C 1
ATOM 1164 O O . ASP B 1 79 ? 15.133 -57.186 5.267 0.0000 61.67 79 ASP B O 1
ATOM 1173 N N . PHE C 2 2 ? -22.713 -21.152 9.286 1.00 39.58 1 PHE C N 1
ATOM 1174 C CA . PHE C 2 2 ? -22.308 -19.801 9.697 1.00 39.63 1 PHE C CA 1
ATOM 1175 C C . PHE C 2 2 ? -22.206 -19.754 11.195 1.00 39.87 1 PHE C C 1
ATOM 1176 O O . PHE C 2 2 ? -22.839 -20.530 11.890 1.00 41.11 1 PHE C O 1
ATOM 1184 N N . GLN C 2 3 ? -21.376 -18.853 11.683 1.00 38.84 2 GLN C N 1
ATOM 1185 C CA . GLN C 2 3 ? -21.252 -18.636 13.108 1.00 39.33 2 GLN C CA 1
ATOM 1186 C C . GLN C 2 3 ? -22.594 -18.184 13.639 1.00 43.46 2 GLN C C 1
ATOM 1187 O O . GLN C 2 3 ? -23.338 -17.493 12.937 1.00 45.96 2 GLN C O 1
ATOM 1193 N N . SER C 2 4 ? -22.914 -18.601 14.859 1.00 44.44 3 SER C N 1
ATOM 1194 C CA . SER C 2 4 ? -24.076 -18.082 15.572 1.00 48.72 3 SER C CA 1
ATOM 1195 C C . SER C 2 4 ? -23.613 -17.586 16.930 1.00 48.83 3 SER C C 1
ATOM 1196 O O . SER C 2 4 ? -22.533 -17.941 17.384 1.00 45.63 3 SER C O 1
ATOM 1199 N N . LYS C 2 5 ? -24.435 -16.764 17.569 1.00 52.81 4 LYS C N 1
ATOM 1200 C CA . LYS C 2 5 ? -24.055 -16.066 18.810 1.00 53.63 4 LYS C CA 1
ATOM 1201 C C . LYS C 2 5 ? -23.538 -17.040 19.874 1.00 51.39 4 LYS C C 1
ATOM 1202 O O . LYS C 2 5 ? -24.231 -17.996 20.217 1.00 52.33 4 LYS C O 1
ATOM 1208 N N . PRO C 2 6 ? -22.317 -16.793 20.404 1.00 48.74 5 PRO C N 1
ATOM 1209 C CA . PRO C 2 6 ? -21.563 -17.768 21.115 1.00 45.80 5 PRO C CA 1
ATOM 1210 C C . PRO C 2 6 ? -21.373 -19.186 20.755 1.00 43.16 5 PRO C C 1
ATOM 1211 O O . PRO C 2 6 ? -21.147 -20.063 21.595 1.00 42.11 5 PRO C O 1
ATOM 1215 N N . ASN C 2 7 ? -21.409 -19.377 19.448 1.00 42.18 6 ASN C N 1
ATOM 1216 C CA . ASN C 2 7 ? -21.111 -20.639 18.845 1.00 39.72 6 ASN C CA 1
ATOM 1217 C C . ASN C 2 7 ? -20.357 -20.345 17.562 1.00 37.49 6 ASN C C 1
ATOM 1218 O O . ASN C 2 7 ? -20.933 -20.321 16.478 1.00 38.35 6 ASN C O 1
ATOM 1223 N N . VAL C 2 8 ? -19.068 -20.074 17.702 1.00 34.95 7 VAL C N 1
ATOM 1224 C CA . VAL C 2 8 ? -18.235 -19.724 16.542 1.00 33.05 7 VAL C CA 1
ATOM 1225 C C . VAL C 2 8 ? -17.349 -20.876 16.070 1.00 30.07 7 VAL C C 1
ATOM 1226 O O . VAL C 2 8 ? -16.568 -20.711 15.140 1.00 28.51 7 VAL C O 1
ATOM 1230 N N . HIS C 2 9 ? -17.503 -22.040 16.694 1.00 29.65 8 HIS C N 1
ATOM 1231 C CA . HIS C 2 9 ? -16.764 -23.247 16.338 1.00 27.42 8 HIS C CA 1
ATOM 1232 C C . HIS C 2 9 ? -17.737 -24.330 15.950 1.00 28.54 8 HIS C C 1
ATOM 1233 O O . HIS C 2 9 ? -18.862 -24.334 16.426 1.00 30.92 8 HIS C O 1
ATOM 1240 N N . VAL C 2 10 ? -17.291 -25.262 15.116 1.00 27.20 9 VAL C N 1
ATOM 1241 C CA . VAL C 2 10 ? -18.106 -26.426 14.740 1.00 28.45 9 VAL C CA 1
ATOM 1242 C C . VAL C 2 10 ? -18.392 -27.328 15.931 1.00 29.22 9 VAL C C 1
ATOM 1243 O O . VAL C 2 10 ? -17.662 -27.330 16.910 1.00 28.01 9 VAL C O 1
ATOM 1247 N N . ASP C 2 11 ? -19.446 -28.122 15.807 1.00 31.45 10 ASP C N 1
ATOM 1248 C CA . ASP C 2 11 ? -19.842 -29.077 16.840 1.00 32.70 10 ASP C CA 1
ATOM 1249 C C . ASP C 2 11 ? -18.684 -30.007 17.201 1.00 30.52 10 ASP C C 1
ATOM 1250 O O . ASP C 2 11 ? -18.024 -30.561 16.328 1.00 29.27 10 ASP C O 1
ATOM 1255 N N . GLY C 2 12 ? -18.448 -30.153 18.500 1.00 30.34 11 GLY C N 1
ATOM 1256 C CA . GLY C 2 12 ? -17.429 -31.049 19.027 1.00 28.76 11 GLY C CA 1
ATOM 1257 C C . GLY C 2 12 ? -16.023 -30.500 19.002 1.00 26.03 11 GLY C C 1
ATOM 1258 O O . GLY C 2 12 ? -15.079 -31.226 19.298 1.00 24.86 11 GLY C O 1
ATOM 1259 N N . TYR C 2 13 ? -15.866 -29.221 18.665 1.00 25.37 12 TYR C N 1
ATOM 1260 C CA . TYR C 2 13 ? -14.523 -28.623 18.606 1.00 23.23 12 TYR C CA 1
ATOM 1261 C C . TYR C 2 13 ? -13.794 -28.780 19.936 1.00 22.54 12 TYR C C 1
ATOM 1262 O O . TYR C 2 13 ? -12.646 -29.210 19.990 1.00 21.19 12 TYR C O 1
ATOM 1271 N N . PHE C 2 14 ? -14.478 -28.416 21.008 1.00 23.74 13 PHE C N 1
ATOM 1272 C CA . PHE C 2 14 ? -13.879 -28.381 22.342 1.00 23.31 13 PHE C CA 1
ATOM 1273 C C . PHE C 2 14 ? -13.648 -29.759 22.935 1.00 23.24 13 PHE C C 1
ATOM 1274 O O . PHE C 2 14 ? -12.694 -29.963 23.666 1.00 22.27 13 PHE C O 1
ATOM 1282 N N . GLU C 2 15 ? -14.517 -30.700 22.605 1.00 24.55 14 GLU C N 1
ATOM 1283 C CA . GLU C 2 15 ? -14.370 -32.085 23.032 1.00 24.93 14 GLU C CA 1
ATOM 1284 C C . GLU C 2 15 ? -13.187 -32.770 22.348 1.00 23.50 14 GLU C C 1
ATOM 1285 O O . GLU C 2 15 ? -12.349 -33.384 23.003 1.00 22.97 14 GLU C O 1
ATOM 1291 N N . ARG C 2 16 ? -13.095 -32.624 21.032 1.00 23.09 15 ARG C N 1
ATOM 1292 C CA . ARG C 2 16 ? -11.923 -33.091 20.277 1.00 21.98 15 ARG C CA 1
ATOM 1293 C C . ARG C 2 16 ? -10.634 -32.412 20.732 1.00 20.43 15 ARG C C 1
ATOM 1294 O O . ARG C 2 16 ? -9.590 -33.074 20.823 1.00 20.07 15 ARG C O 1
ATOM 1302 N N . LEU C 2 17 ? -10.697 -31.113 21.018 1.00 19.94 16 LEU C N 1
ATOM 1303 C CA . LEU C 2 17 ? -9.519 -30.347 21.442 1.00 18.91 16 LEU C CA 1
ATOM 1304 C C . LEU C 2 17 ? -9.010 -30.926 22.762 1.00 18.98 16 LEU C C 1
ATOM 1305 O O . LEU C 2 17 ? -7.858 -31.317 22.851 1.00 18.56 16 LEU C O 1
ATOM 1316 N N . ALA C 2 19 ? -9.038 -33.854 23.930 1.00 20.52 18 ALA C N 1
ATOM 1317 C CA . ALA C 2 19 ? -8.352 -35.115 23.751 1.00 21.05 18 ALA C CA 1
ATOM 1318 C C . ALA C 2 19 ? -6.971 -34.916 23.156 1.00 20.34 18 ALA C C 1
ATOM 1319 O O . ALA C 2 19 ? -6.082 -35.715 23.398 1.00 20.86 18 ALA C O 1
ATOM 1321 N N . LYS C 2 20 ? -6.796 -33.887 22.343 1.0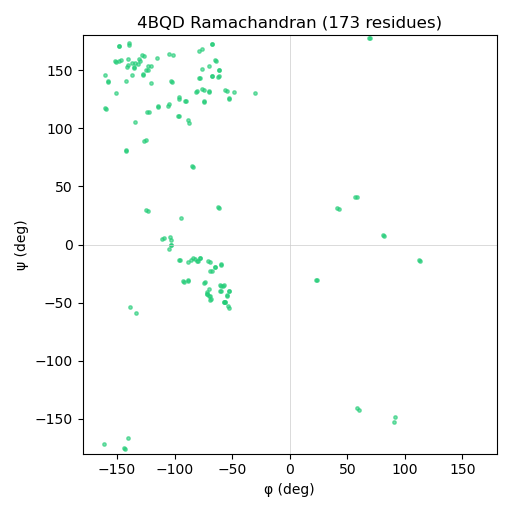0 19.50 19 LYS C N 1
ATOM 1322 C CA . LYS C 2 20 ? -5.477 -33.618 21.750 1.00 19.18 19 LYS C CA 1
ATOM 1323 C C . LYS C 2 20 ? -4.499 -33.081 22.775 1.00 18.97 19 LYS C C 1
ATOM 1324 O O . LYS C 2 20 ? -3.335 -33.438 22.775 1.00 19.49 19 LYS C O 1
ATOM 1330 N N . LEU C 2 21 ? -4.983 -32.204 23.636 1.00 18.54 20 LEU C N 1
ATOM 1331 C CA . LEU C 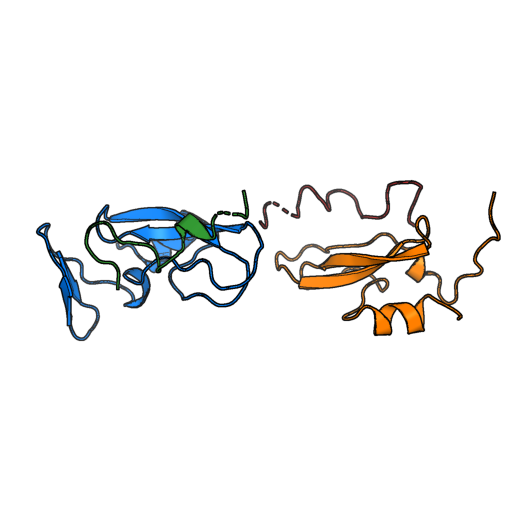2 21 ? -4.096 -31.494 24.556 1.00 18.53 20 LEU C CA 1
ATOM 1332 C C . LEU C 2 21 ? -3.882 -32.322 25.793 1.00 19.03 20 LEU C C 1
ATOM 1333 O O . LEU C 2 21 ? -2.844 -32.174 26.430 1.00 19.40 20 LEU C O 1
ATOM 1342 N N . PHE D 2 2 ? 25.798 -36.612 6.686 1.00 30.38 1 PHE D N 1
ATOM 1343 C CA . PHE D 2 2 ? 25.376 -37.962 7.090 1.00 28.63 1 PHE D CA 1
ATOM 1344 C C . PHE D 2 2 ? 24.784 -37.897 8.467 1.00 27.73 1 PHE D C 1
ATOM 1345 O O . PHE D 2 2 ? 25.107 -37.008 9.248 1.00 28.26 1 PHE D O 1
ATOM 1353 N N . GLN D 2 3 ? 23.898 -38.837 8.749 1.00 27.13 2 GLN D N 1
ATOM 1354 C CA . GLN D 2 3 ? 23.329 -38.959 10.074 1.00 27.48 2 GLN D CA 1
ATOM 1355 C C . GLN D 2 3 ? 24.445 -39.260 11.057 1.00 29.44 2 GLN D C 1
ATOM 1356 O O . GLN D 2 3 ? 25.399 -39.949 10.719 1.00 30.19 2 GLN D O 1
ATOM 1362 N N . SER D 2 4 ? 24.321 -38.716 12.264 1.00 31.43 3 SER D N 1
ATOM 1363 C CA . SER D 2 4 ? 25.200 -39.071 13.386 1.00 34.62 3 SER D CA 1
ATOM 1364 C C . SER D 2 4 ? 24.322 -39.443 14.578 1.00 36.56 3 SER D C 1
ATOM 1365 O O . SER D 2 4 ? 23.133 -39.125 14.594 1.00 35.66 3 SER D O 1
ATOM 1368 N N . LYS D 2 5 ? 24.910 -40.109 15.567 1.00 39.99 4 LYS D N 1
ATOM 1369 C CA . LYS D 2 5 ? 24.156 -40.672 16.696 1.00 43.37 4 LYS D CA 1
ATOM 1370 C C . LYS D 2 5 ? 23.262 -39.627 17.375 1.00 44.05 4 LYS D C 1
ATOM 1371 O O . LYS D 2 5 ? 23.755 -38.582 17.789 1.00 45.36 4 LYS D O 1
ATOM 1377 N N . PRO D 2 6 ? 21.954 -39.931 17.511 1.00 43.96 5 PRO D N 1
ATOM 1378 C CA . PRO D 2 6 ? 20.953 -38.946 17.775 1.00 43.71 5 PRO D CA 1
ATOM 1379 C C . PRO D 2 6 ? 20.839 -37.590 17.187 1.00 40.97 5 PRO D C 1
ATOM 1380 O O . PRO D 2 6 ? 20.322 -36.650 17.782 1.00 42.71 5 PRO D O 1
ATOM 1384 N N . ASN D 2 7 ? 21.303 -37.542 15.953 1.00 37.27 6 ASN D N 1
ATOM 1385 C CA . ASN D 2 7 ? 21.182 -36.395 15.116 1.00 34.47 6 ASN D CA 1
ATOM 1386 C C . ASN D 2 7 ? 20.924 -36.909 13.712 1.00 30.61 6 ASN D C 1
ATOM 1387 O O . ASN D 2 7 ? 21.836 -37.003 12.899 1.00 30.44 6 ASN D O 1
ATOM 1392 N N . VAL D 2 8 ? 19.671 -37.256 13.445 1.00 28.52 7 VAL D N 1
ATOM 1393 C CA . VAL D 2 8 ? 19.286 -37.795 12.138 1.00 26.16 7 VAL D CA 1
ATOM 1394 C C . VAL D 2 8 ? 18.538 -36.787 11.241 1.00 24.04 7 VAL D C 1
ATOM 1395 O O . VAL D 2 8 ? 18.073 -37.141 10.152 1.00 23.96 7 VAL D O 1
ATOM 1399 N N . HIS D 2 9 ? 18.445 -35.540 11.686 1.00 23.06 8 HIS D N 1
ATOM 1400 C CA . HIS D 2 9 ? 17.814 -34.473 10.909 1.00 21.54 8 HIS D CA 1
ATOM 1401 C C . HIS D 2 9 ? 18.795 -33.349 10.717 1.00 21.82 8 HIS D C 1
ATOM 1402 O O . HIS D 2 9 ? 19.660 -33.157 11.557 1.00 22.98 8 HIS D O 1
ATOM 1409 N N . VAL D 2 10 ? 18.618 -32.581 9.638 1.00 21.46 9 VAL D N 1
ATOM 1410 C CA . VAL D 2 10 ? 19.429 -31.376 9.385 1.00 22.75 9 VAL D CA 1
ATOM 1411 C C . VAL D 2 10 ? 19.207 -30.311 10.446 1.00 23.68 9 VAL D C 1
ATOM 1412 O O . VAL D 2 10 ? 18.179 -30.291 11.115 1.00 22.99 9 VAL D O 1
ATOM 1416 N N . ASP D 2 11 ? 20.186 -29.424 10.572 1.00 25.90 10 ASP D N 1
ATOM 1417 C CA . ASP D 2 11 ? 20.147 -28.364 11.550 1.00 27.93 10 ASP D CA 1
ATOM 1418 C C . ASP D 2 11 ? 18.891 -27.536 11.363 1.00 27.02 10 ASP D C 1
ATOM 1419 O O . ASP D 2 11 ? 18.555 -27.146 10.244 1.00 27.16 10 ASP D O 1
ATOM 1424 N N . GLY D 2 12 ? 18.209 -27.277 12.470 1.00 26.77 11 GLY D N 1
ATOM 1425 C CA . GLY D 2 12 ? 17.051 -26.415 12.488 1.00 26.22 11 GLY D CA 1
ATOM 1426 C C . GLY D 2 12 ? 15.769 -27.081 12.058 1.00 22.87 11 GLY D C 1
ATOM 1427 O O . GLY D 2 12 ? 14.749 -26.403 11.896 1.00 22.75 11 GLY D O 1
ATOM 1428 N N . TYR D 2 13 ? 15.800 -28.390 11.859 1.00 20.62 12 TYR D N 1
ATOM 1429 C CA . TYR D 2 13 ? 14.594 -29.108 11.410 1.00 18.54 12 TYR D CA 1
ATOM 1430 C C . TYR D 2 13 ? 13.432 -28.861 12.368 1.00 18.67 12 TYR D C 1
ATOM 1431 O O . TYR D 2 13 ? 12.317 -28.510 11.952 1.00 18.19 12 TYR D O 1
ATOM 1440 N N . PHE D 2 14 ? 13.714 -29.039 13.652 1.00 19.85 13 PHE D N 1
ATOM 1441 C CA . PHE D 2 14 ? 12.683 -28.956 14.677 1.00 20.99 13 PHE D CA 1
ATOM 1442 C C . PHE D 2 14 ? 12.231 -27.536 14.975 1.00 22.32 13 PHE D C 1
ATOM 1443 O O . PHE D 2 14 ? 11.050 -27.320 15.289 1.00 22.77 13 PHE D O 1
ATOM 1451 N N . GLU D 2 15 ? 13.148 -26.574 14.877 1.00 23.63 14 GLU D N 1
ATOM 1452 C CA . GLU D 2 15 ? 12.791 -25.156 15.069 1.00 25.36 14 GLU D CA 1
ATOM 1453 C C . GLU D 2 15 ? 11.911 -24.673 13.929 1.00 23.16 14 GLU D C 1
ATOM 1454 O O . GLU D 2 15 ? 10.910 -24.034 14.170 1.00 23.61 14 GLU D O 1
ATOM 1460 N N . ARG D 2 16 ? 12.285 -24.970 12.689 1.00 21.33 15 ARG D N 1
ATOM 1461 C CA . ARG D 2 16 ? 11.440 -24.639 11.533 1.00 20.22 15 ARG D CA 1
ATOM 1462 C C . ARG D 2 16 ? 10.079 -25.320 11.613 1.00 18.54 15 ARG D C 1
ATOM 1463 O O . ARG D 2 16 ? 9.072 -24.696 11.287 1.00 19.01 15 ARG D O 1
ATOM 1471 N N . LEU D 2 17 ? 10.039 -26.577 12.054 1.00 17.45 16 LEU D N 1
ATOM 1472 C CA . LEU D 2 17 ? 8.755 -27.323 12.206 1.00 17.29 16 LEU D CA 1
ATOM 1473 C C . LEU D 2 17 ? 7.847 -26.629 13.207 1.00 18.44 16 LEU D C 1
ATOM 1474 O O . LEU D 2 17 ? 6.721 -26.262 12.878 1.00 18.74 16 LEU D O 1
ATOM 1485 N N . ALA D 2 19 ? 7.537 -23.572 13.910 1.00 21.11 18 ALA D N 1
ATOM 1486 C CA . ALA D 2 19 ? 6.958 -22.364 13.356 1.00 21.82 18 ALA D CA 1
ATOM 1487 C C . ALA D 2 19 ? 5.848 -22.669 12.373 1.00 20.96 18 ALA D C 1
ATOM 1488 O O . ALA D 2 19 ? 4.924 -21.878 12.232 1.00 21.86 18 ALA D O 1
ATOM 1490 N N . LYS D 2 20 ? 5.944 -23.807 11.683 1.00 19.83 19 LYS D N 1
ATOM 1491 C CA . LYS D 2 20 ? 4.879 -24.208 10.736 1.00 20.16 19 LYS D CA 1
ATOM 1492 C C . LYS D 2 20 ? 3.598 -24.602 11.444 1.00 20.83 19 LYS D C 1
ATOM 1493 O O . LYS D 2 20 ? 2.526 -24.332 10.974 1.00 22.00 19 LYS D O 1
ATOM 1499 N N . LEU D 2 21 ? 3.745 -25.283 12.570 1.00 20.76 20 LEU D N 1
ATOM 1500 C CA . LEU D 2 21 ? 2.603 -25.828 13.309 1.00 22.30 20 LEU D CA 1
ATOM 1501 C C . LEU D 2 21 ? 2.153 -24.771 14.294 1.00 23.39 20 LEU D C 1
ATOM 1502 O O . LEU D 2 21 ? 1.048 -24.754 14.817 1.00 25.14 20 LEU D O 1
#

Secondary structure (DSSP, 8-state):
-EEESSSEEE-S--SS-EE-SSGGGGSPB---SS---EEEEEEETTTTEEEEEEE-SS---S--BSSHHHHHHHH---/--PPP--SSGGGGSPB---SS---EEEEEEETTTTEEEEEEE-SS---S--BSSHHHHHHHH---/--BTTB-B-TTHHHH----/--BTTB-B-TTHHHH----